Protein AF-A0A7J3D5I9-F1 (afdb_monomer_lite)

pLDDT: mean 89.87, std 10.51, range [44.0, 98.38]

Secondary structure (DSSP, 8-state):
---EEEEEE-TT--S-THHHHHHHHHHHTT--EEEEE--S-TT----HHHHHHHHTTT-SEEEEES-HHHHTT-TTSEEEEE-SSHHHHHHHHHTT--SEEEEEESS-GGGS-TTS-EEETTTSHHHHHHHHHHHHHHHHHHHHHHTTS------TTSSSSHHHHHHHHHTTS--GGG-HHHHTGGG-SEEEEETTEEPP--HHHHHHHHHHHHHHHTTSTT----S---EEEEE--

Foldseek 3Di:
DAAEAEEDDPDPPPDDCLVVLLVVVLVVVPFQEAEDEDDPDPDDDDDPPVVCVVCVVGGRYYYYYPCCPPCQPPQSYEYEYEDAAPVRLVVSVVSVRPPYLAYEYCDDCVRDDPPRRYHYSVPCVVVSSVSSVVSSVVVVQLVVLLVLALQPCPCQLVDNGSSRQSVCVVVVNDNNCSRQQNVCVVVQLEWEAEPNDTHGDHNVVSLVVLQVVVVVQVVDPPDDDPSPHRDYHYDDD

Sequence (237 aa):
MIPTISIIRQKDSLKTNFTGDLIAELQNRGLNVMLIKLAHKKGAEFSLKELSKCA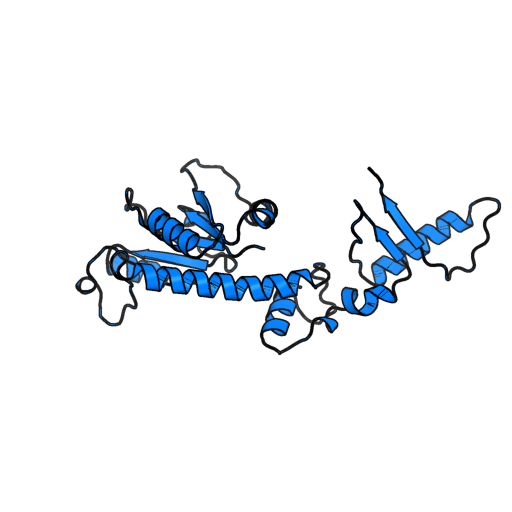KKVADLILLENFSGQILEDLSVAKVLIVKDKLEYEESMRKHIEPLLCICSYSPLEAFNENMNVLNIKRDLYTITDRVINFVNNEMETINILDKLAGLDCGKCGYNSCLSLARAVKEGKASIEKCVPIRLKNELKCKIIVNDKEVHIQPFVSEIIRKSVLGMISTLKGVEIDGNEAIEVRTHQ

Structure (mmCIF, N/CA/C/O backbone):
data_AF-A0A7J3D5I9-F1
#
_entry.id   AF-A0A7J3D5I9-F1
#
loop_
_atom_site.group_PDB
_atom_site.id
_atom_site.type_symbol
_atom_site.label_atom_id
_atom_site.label_alt_id
_atom_site.label_comp_id
_atom_site.label_asym_id
_atom_site.label_entity_id
_atom_site.label_seq_id
_atom_site.pdbx_PDB_ins_code
_atom_site.Cartn_x
_atom_site.Cartn_y
_atom_site.Cartn_z
_atom_site.occupancy
_atom_site.B_iso_or_equiv
_atom_site.auth_seq_id
_atom_site.auth_comp_id
_atom_site.auth_asym_id
_atom_site.auth_atom_id
_atom_site.pdbx_PDB_model_num
ATOM 1 N N . MET A 1 1 ? -3.137 3.249 -0.102 1.00 84.25 1 MET A N 1
ATOM 2 C CA . MET A 1 1 ? -1.934 2.904 -0.857 1.00 84.25 1 MET A CA 1
ATOM 3 C C . MET A 1 1 ? -2.312 1.940 -1.961 1.00 84.25 1 MET A C 1
ATOM 5 O O . MET A 1 1 ? -3.147 1.077 -1.725 1.00 84.25 1 MET A O 1
ATOM 9 N N . ILE A 1 2 ? -1.744 2.162 -3.139 1.00 90.94 2 ILE A N 1
ATOM 10 C CA . ILE A 1 2 ? -1.764 1.283 -4.312 1.00 90.94 2 ILE A CA 1
ATOM 11 C C . ILE A 1 2 ? -0.315 1.259 -4.791 1.00 90.94 2 ILE A C 1
ATOM 13 O O . ILE A 1 2 ? 0.328 2.318 -4.711 1.00 90.94 2 ILE A O 1
ATOM 17 N N . PRO A 1 3 ? 0.202 0.122 -5.276 1.00 94.44 3 PRO A N 1
ATOM 18 C CA . PRO A 1 3 ? 1.497 0.084 -5.940 1.00 94.44 3 PRO A CA 1
ATOM 19 C C . PRO A 1 3 ? 1.594 1.198 -6.989 1.00 94.44 3 PRO A C 1
ATOM 21 O O . PRO A 1 3 ? 0.687 1.394 -7.798 1.00 94.44 3 PRO A O 1
ATOM 24 N N . THR A 1 4 ? 2.668 1.980 -6.938 1.00 95.06 4 THR A N 1
ATOM 25 C CA . THR A 1 4 ? 2.860 3.130 -7.827 1.00 95.06 4 THR A CA 1
ATOM 26 C C . THR A 1 4 ? 4.267 3.092 -8.397 1.00 95.06 4 THR A C 1
ATOM 28 O O . THR A 1 4 ? 5.236 2.930 -7.653 1.00 95.06 4 THR A O 1
ATOM 31 N N . ILE A 1 5 ? 4.378 3.242 -9.716 1.00 95.56 5 ILE A N 1
ATOM 32 C CA . ILE A 1 5 ? 5.651 3.254 -10.436 1.00 95.56 5 ILE A CA 1
ATOM 33 C C . ILE A 1 5 ? 5.737 4.516 -11.287 1.00 95.56 5 ILE A C 1
ATOM 35 O O . ILE A 1 5 ? 4.798 4.864 -11.995 1.00 95.56 5 ILE A O 1
ATOM 39 N N . SER A 1 6 ? 6.887 5.179 -11.258 1.00 93.69 6 SER A N 1
ATOM 40 C CA . SER A 1 6 ? 7.223 6.288 -12.143 1.00 93.69 6 SER A CA 1
ATOM 41 C C . SER A 1 6 ? 8.174 5.828 -13.242 1.00 93.69 6 SER A C 1
ATOM 43 O O . SER A 1 6 ? 9.231 5.252 -12.968 1.00 93.69 6 SER A O 1
ATOM 45 N N . ILE A 1 7 ? 7.804 6.095 -14.493 1.00 92.25 7 ILE A N 1
ATOM 46 C CA . ILE A 1 7 ? 8.678 5.913 -15.650 1.00 92.25 7 ILE A CA 1
ATOM 47 C C . ILE A 1 7 ? 9.477 7.202 -15.825 1.00 92.25 7 ILE A C 1
ATOM 49 O O . ILE A 1 7 ? 8.939 8.254 -16.186 1.00 92.25 7 ILE A O 1
ATOM 53 N N . ILE A 1 8 ? 10.778 7.114 -15.564 1.00 88.50 8 ILE A N 1
ATOM 54 C CA . ILE A 1 8 ? 11.694 8.251 -15.588 1.00 88.50 8 ILE A CA 1
ATOM 55 C C . ILE A 1 8 ? 12.473 8.246 -16.897 1.00 88.50 8 ILE A C 1
ATOM 57 O O . ILE A 1 8 ? 13.098 7.255 -17.262 1.00 88.50 8 ILE A O 1
ATOM 61 N N . ARG A 1 9 ? 12.438 9.386 -17.586 1.00 80.44 9 ARG A N 1
ATOM 62 C CA . ARG A 1 9 ? 13.153 9.662 -18.836 1.00 80.44 9 ARG A CA 1
ATOM 63 C C . ARG A 1 9 ? 13.795 11.043 -18.727 1.00 80.44 9 ARG A C 1
ATOM 65 O O . ARG A 1 9 ? 13.144 11.957 -18.206 1.00 80.44 9 ARG A O 1
ATOM 72 N N . GLN A 1 10 ? 15.019 11.236 -19.222 1.00 68.00 10 GLN A N 1
ATOM 73 C CA . GLN A 1 10 ? 15.512 12.597 -19.450 1.00 68.00 10 GLN A CA 1
ATOM 74 C C . GLN A 1 10 ? 14.915 13.200 -20.740 1.00 68.00 10 GLN A C 1
ATOM 76 O O . GLN A 1 10 ? 14.345 12.500 -21.579 1.00 68.00 10 GLN A O 1
ATOM 81 N N . LYS A 1 11 ? 14.981 14.534 -20.845 1.00 55.72 11 LYS A N 1
ATOM 82 C CA . LYS A 1 11 ? 14.075 15.432 -21.593 1.00 55.72 11 LYS A CA 1
ATOM 83 C C . LYS A 1 11 ? 13.915 15.250 -23.118 1.00 55.72 11 LYS A C 1
ATOM 85 O O . LYS A 1 11 ? 13.124 15.995 -23.678 1.00 55.72 11 LYS A O 1
ATOM 90 N N . ASP A 1 12 ? 14.522 14.262 -23.775 1.00 46.62 12 ASP A N 1
ATOM 91 C CA . ASP A 1 12 ? 14.547 14.184 -25.252 1.00 46.62 12 ASP A CA 1
ATOM 92 C C . ASP A 1 12 ? 14.064 12.862 -25.891 1.00 46.62 12 ASP A C 1
ATOM 94 O O . ASP A 1 12 ? 14.399 12.558 -27.032 1.00 46.62 12 ASP A O 1
ATOM 98 N N . SER A 1 13 ? 13.206 12.073 -25.234 1.00 46.28 13 SER A N 1
ATOM 99 C CA . SER A 1 13 ? 12.590 10.880 -25.863 1.00 46.28 13 SER A CA 1
ATOM 100 C C . SER A 1 13 ? 11.080 11.040 -26.085 1.00 46.28 13 SER A C 1
ATOM 102 O O . SER A 1 13 ? 10.242 10.402 -25.449 1.00 46.28 13 SER A O 1
ATOM 104 N N . LEU A 1 14 ? 10.725 11.929 -27.017 1.00 44.00 14 LEU A N 1
ATOM 105 C CA . LEU A 1 14 ? 9.355 12.403 -27.260 1.00 44.00 14 LEU A CA 1
ATOM 106 C C . LEU A 1 14 ? 8.405 11.451 -28.018 1.00 44.00 14 LEU A C 1
ATOM 108 O O . LEU A 1 14 ? 7.262 11.833 -28.253 1.00 44.00 14 LEU A O 1
ATOM 112 N N . LYS A 1 15 ? 8.791 10.231 -28.411 1.00 50.41 15 LYS A N 1
ATOM 113 C CA . LYS A 1 15 ? 7.899 9.333 -29.182 1.00 50.41 15 LYS A CA 1
ATOM 114 C C . LYS A 1 15 ? 8.220 7.861 -28.961 1.00 50.41 15 LYS A C 1
ATOM 116 O O . LYS A 1 15 ? 8.794 7.216 -29.832 1.00 50.41 15 LYS A O 1
ATOM 121 N N . THR A 1 16 ? 7.881 7.316 -27.802 1.00 56.69 16 THR A N 1
ATOM 122 C CA . THR A 1 16 ? 8.252 5.928 -27.509 1.00 56.69 16 THR A CA 1
ATOM 123 C C . THR A 1 16 ? 7.145 5.169 -26.808 1.00 56.69 16 THR A C 1
ATOM 125 O O . THR A 1 16 ? 6.746 5.529 -25.699 1.00 56.69 16 THR A O 1
ATOM 128 N N . ASN A 1 17 ? 6.702 4.101 -27.479 1.00 74.38 17 ASN A N 1
ATOM 129 C CA . ASN A 1 17 ? 5.567 3.261 -27.115 1.00 74.38 17 ASN A CA 1
ATOM 130 C C . ASN A 1 17 ? 5.787 2.429 -25.847 1.00 74.38 17 ASN A C 1
ATOM 132 O O . ASN A 1 17 ? 4.833 1.826 -25.399 1.00 74.38 17 ASN A O 1
ATOM 136 N N . PHE A 1 18 ? 6.968 2.436 -25.210 1.00 87.50 18 PHE A N 1
ATOM 137 C CA . PHE A 1 18 ? 7.223 1.576 -24.042 1.00 87.50 18 PHE A CA 1
ATOM 138 C C . PHE A 1 18 ? 6.160 1.652 -22.949 1.00 87.50 18 PHE A C 1
ATOM 140 O O . PHE A 1 18 ? 5.773 0.612 -22.444 1.00 87.50 18 PHE A O 1
ATOM 147 N N . THR A 1 19 ? 5.677 2.845 -22.578 1.00 90.31 19 THR A N 1
ATOM 148 C CA . THR A 1 19 ? 4.610 2.929 -21.568 1.00 90.31 19 THR A CA 1
ATOM 149 C C . THR A 1 19 ? 3.354 2.201 -22.053 1.00 90.31 19 THR A C 1
ATOM 151 O O . THR A 1 19 ? 2.740 1.478 -21.282 1.00 90.31 19 THR A O 1
ATOM 154 N N . GLY A 1 20 ? 3.000 2.352 -23.333 1.00 90.94 20 GLY A N 1
ATOM 155 C CA . GLY A 1 20 ? 1.884 1.648 -23.965 1.00 90.94 20 GLY A CA 1
ATOM 156 C C . GLY A 1 20 ? 2.115 0.139 -24.080 1.00 90.94 20 GLY A C 1
ATOM 157 O O . GLY A 1 20 ? 1.239 -0.621 -23.693 1.00 90.94 20 GLY A O 1
ATOM 158 N N . ASP A 1 21 ? 3.294 -0.291 -24.535 1.00 93.19 21 ASP A N 1
ATOM 159 C CA . ASP A 1 21 ? 3.687 -1.702 -24.651 1.00 93.19 21 ASP A CA 1
ATOM 160 C C . ASP A 1 21 ? 3.683 -2.391 -23.278 1.00 93.19 21 ASP A C 1
ATOM 162 O O . ASP A 1 21 ? 3.152 -3.488 -23.128 1.00 93.19 21 ASP A O 1
ATOM 166 N N . LEU A 1 22 ? 4.221 -1.718 -22.255 1.00 94.81 22 LEU A N 1
ATOM 167 C CA . LEU A 1 22 ? 4.215 -2.193 -20.876 1.00 94.81 22 LEU A CA 1
ATOM 168 C C . LEU A 1 22 ? 2.787 -2.282 -20.332 1.00 94.81 22 LEU A C 1
ATOM 170 O O . LEU A 1 22 ? 2.442 -3.283 -19.718 1.00 94.81 22 LEU A O 1
ATOM 174 N N . ILE A 1 23 ? 1.945 -1.266 -20.554 1.00 95.38 23 ILE A N 1
ATOM 175 C CA . ILE A 1 23 ? 0.535 -1.307 -20.136 1.00 95.38 23 ILE A CA 1
ATOM 176 C C . ILE A 1 23 ? -0.191 -2.468 -20.813 1.00 95.38 23 ILE A C 1
ATOM 178 O O . ILE A 1 23 ? -0.882 -3.212 -20.124 1.00 95.38 23 ILE A O 1
ATOM 182 N N . ALA A 1 24 ? -0.019 -2.639 -22.126 1.00 96.00 24 ALA A N 1
ATOM 183 C CA . ALA A 1 24 ? -0.655 -3.712 -22.877 1.00 96.00 24 ALA A CA 1
ATOM 184 C C . ALA A 1 24 ? -0.245 -5.086 -22.331 1.00 96.00 24 ALA A C 1
ATOM 186 O O . ALA A 1 24 ? -1.106 -5.923 -22.073 1.00 96.00 24 ALA A O 1
ATOM 187 N N . GLU A 1 25 ? 1.047 -5.299 -22.072 1.00 96.94 25 GLU A N 1
ATOM 188 C CA . GLU A 1 25 ? 1.517 -6.561 -21.499 1.00 96.94 25 GLU A CA 1
ATOM 189 C C . GLU A 1 25 ? 1.024 -6.763 -20.056 1.00 96.94 25 GLU A C 1
ATOM 191 O O . GLU A 1 25 ? 0.565 -7.848 -19.714 1.00 96.94 25 GLU A O 1
ATOM 196 N N . LEU A 1 26 ? 1.018 -5.730 -19.208 1.00 97.50 26 LEU A N 1
ATOM 197 C CA . LEU A 1 26 ? 0.469 -5.830 -17.848 1.00 97.50 26 LEU A CA 1
ATOM 198 C C . LEU A 1 26 ? -1.034 -6.159 -17.851 1.00 97.50 26 LEU A C 1
ATOM 200 O O . LEU A 1 26 ? -1.492 -6.962 -17.037 1.00 97.50 26 LEU A O 1
ATOM 204 N N . GLN A 1 27 ? -1.795 -5.580 -18.780 1.00 96.62 27 GLN A N 1
ATOM 205 C CA . GLN A 1 27 ? -3.217 -5.877 -18.966 1.00 96.62 27 GLN A CA 1
ATOM 206 C C . GLN A 1 27 ? -3.438 -7.300 -19.485 1.00 96.62 27 GLN A C 1
ATOM 208 O O . GLN A 1 27 ? -4.325 -7.990 -18.986 1.00 96.62 27 GLN A O 1
ATOM 213 N N . ASN A 1 28 ? -2.597 -7.784 -20.407 1.00 97.12 28 ASN A N 1
ATOM 214 C CA . ASN A 1 28 ? -2.611 -9.187 -20.843 1.00 97.12 28 ASN A CA 1
ATOM 215 C C . ASN A 1 28 ? -2.361 -10.152 -19.672 1.00 97.12 28 ASN A C 1
ATOM 217 O O . ASN A 1 28 ? -2.867 -11.273 -19.666 1.00 97.12 28 ASN A O 1
ATOM 221 N N . ARG A 1 29 ? -1.607 -9.708 -18.660 1.00 96.38 29 ARG A N 1
ATOM 222 C CA . ARG A 1 29 ? -1.346 -10.440 -17.411 1.00 96.38 29 ARG A CA 1
ATOM 223 C C . ARG A 1 29 ? -2.431 -10.239 -16.342 1.00 96.38 29 ARG A C 1
ATOM 225 O O . ARG A 1 29 ? -2.289 -10.760 -15.240 1.00 96.38 29 ARG A O 1
ATOM 232 N N . GLY A 1 30 ? -3.514 -9.527 -16.663 1.00 95.44 30 GLY A N 1
ATOM 233 C CA . GLY A 1 30 ? -4.697 -9.372 -15.814 1.00 95.44 30 GLY A CA 1
ATOM 234 C C . GLY A 1 30 ? -4.664 -8.195 -14.838 1.00 95.44 30 GLY A C 1
ATOM 235 O O . GLY A 1 30 ? -5.517 -8.141 -13.956 1.00 95.44 30 GLY A O 1
ATOM 236 N N . LEU A 1 31 ? -3.715 -7.260 -14.964 1.00 96.06 31 LEU A N 1
ATOM 237 C CA . LEU A 1 31 ? -3.649 -6.080 -14.096 1.00 96.06 31 LEU A CA 1
ATOM 238 C C . LEU A 1 31 ? -4.473 -4.911 -14.644 1.00 96.06 31 LEU A C 1
ATOM 240 O O . LEU A 1 31 ? -4.342 -4.516 -15.805 1.00 96.06 31 LEU A O 1
ATOM 244 N N . ASN A 1 32 ? -5.241 -4.272 -13.764 1.00 95.56 32 ASN A N 1
ATOM 245 C CA . ASN A 1 32 ? -5.876 -2.990 -14.038 1.00 95.56 32 ASN A CA 1
ATOM 246 C C . ASN A 1 32 ? -4.868 -1.867 -13.789 1.00 95.56 32 ASN A C 1
ATOM 248 O O . ASN A 1 32 ? -4.541 -1.534 -12.648 1.00 95.56 32 ASN A O 1
ATOM 252 N N . VAL A 1 33 ? -4.363 -1.271 -14.866 1.00 95.31 33 VAL A N 1
ATOM 253 C CA . VAL A 1 33 ? -3.338 -0.226 -14.791 1.00 95.31 33 VAL A CA 1
ATOM 254 C C . VAL A 1 33 ? -3.957 1.148 -15.024 1.00 95.31 33 VAL A C 1
ATOM 256 O O . VAL A 1 33 ? -4.593 1.385 -16.051 1.00 95.31 33 VAL A O 1
ATOM 259 N N . MET A 1 34 ? -3.726 2.082 -14.100 1.00 94.81 34 MET A N 1
ATOM 260 C CA . MET A 1 34 ? -4.085 3.488 -14.275 1.00 94.81 34 MET A CA 1
ATOM 261 C C . MET A 1 34 ? -2.849 4.302 -14.658 1.00 94.81 34 MET A C 1
ATOM 263 O O . MET A 1 34 ? -1.936 4.477 -13.853 1.00 94.81 34 MET A O 1
ATOM 267 N N . LEU A 1 35 ? -2.835 4.836 -15.880 1.00 92.06 35 LEU A N 1
ATOM 268 C CA . LEU A 1 35 ? -1.800 5.762 -16.335 1.00 92.06 35 LEU A CA 1
ATOM 269 C C . LEU A 1 35 ? -2.168 7.200 -15.960 1.00 92.06 35 LEU A C 1
ATOM 271 O O . LEU A 1 35 ? -3.219 7.704 -16.353 1.00 92.06 35 LEU A O 1
ATOM 275 N N . ILE A 1 36 ? -1.262 7.888 -15.272 1.00 89.25 36 ILE A N 1
ATOM 276 C CA . ILE A 1 36 ? -1.319 9.333 -15.066 1.00 89.25 36 ILE A CA 1
ATOM 277 C C . ILE A 1 36 ? -0.135 9.957 -15.791 1.00 89.25 36 ILE A C 1
ATOM 279 O O . ILE A 1 36 ? 1.022 9.612 -15.548 1.00 89.25 36 ILE A O 1
ATOM 283 N N . LYS A 1 37 ? -0.424 10.914 -16.670 1.00 86.56 37 LYS A N 1
ATOM 284 C CA . LYS A 1 37 ? 0.585 11.643 -17.433 1.00 86.56 37 LYS A CA 1
ATOM 285 C C . LYS A 1 37 ? 0.563 13.114 -17.054 1.00 86.56 37 LYS A C 1
ATOM 287 O O . LYS A 1 37 ? -0.465 13.774 -17.200 1.00 86.56 37 LYS A O 1
ATOM 292 N N . LEU A 1 38 ? 1.700 13.639 -16.603 1.00 79.25 38 LEU A N 1
ATOM 293 C CA . LEU A 1 38 ? 1.832 15.067 -16.338 1.00 79.25 38 LEU A CA 1
ATOM 294 C C . LEU A 1 38 ? 2.037 15.811 -17.664 1.00 79.25 38 LEU A C 1
ATOM 296 O O . LEU A 1 38 ? 3.045 15.628 -18.352 1.00 79.25 38 LEU A O 1
ATOM 300 N N . ALA A 1 39 ? 1.070 16.649 -18.037 1.00 70.81 39 ALA A N 1
ATOM 301 C CA . ALA A 1 39 ? 1.243 17.621 -19.110 1.00 70.81 39 ALA A CA 1
ATOM 302 C C . ALA A 1 39 ? 2.034 18.823 -18.569 1.00 70.81 39 ALA A C 1
ATOM 304 O O . ALA A 1 39 ? 1.792 19.248 -17.444 1.00 70.81 39 ALA A O 1
ATOM 305 N N . HIS A 1 40 ? 2.962 19.376 -19.360 1.00 59.19 40 HIS A N 1
ATOM 306 C CA . HIS A 1 40 ? 3.892 20.463 -19.002 1.00 59.19 40 HIS A CA 1
ATOM 307 C C . HIS A 1 40 ? 3.224 21.823 -18.674 1.00 59.19 40 HIS A C 1
ATOM 309 O O . HIS A 1 40 ? 3.594 22.857 -19.229 1.00 59.19 40 HIS A O 1
ATOM 315 N N . LYS A 1 41 ? 2.243 21.868 -17.771 1.00 53.03 41 LYS A N 1
ATOM 316 C CA . LYS A 1 41 ? 1.701 23.107 -17.209 1.00 53.03 41 LYS A CA 1
ATOM 317 C C . LYS A 1 41 ? 2.338 23.351 -15.845 1.00 53.03 41 LYS A C 1
ATOM 319 O O . LYS A 1 41 ? 2.209 22.541 -14.931 1.00 53.03 41 LYS A O 1
ATOM 324 N N . LYS A 1 42 ? 3.040 24.480 -15.718 1.00 53.31 42 LYS A N 1
ATOM 325 C CA . LYS A 1 42 ? 3.490 24.997 -14.420 1.00 53.31 42 LYS A CA 1
ATOM 326 C C . LYS A 1 42 ? 2.260 25.198 -13.522 1.00 53.31 42 LYS A C 1
ATOM 328 O O . LYS A 1 42 ? 1.298 25.815 -13.967 1.00 53.31 42 LYS A O 1
ATOM 333 N N . GLY A 1 43 ? 2.315 24.702 -12.285 1.00 53.34 43 GLY A N 1
ATOM 334 C CA . GLY A 1 43 ? 1.342 25.036 -11.236 1.00 53.34 43 GLY A CA 1
ATOM 335 C C . GLY A 1 43 ? 0.256 24.001 -10.924 1.00 53.34 43 GLY A C 1
ATOM 336 O O . GLY A 1 43 ? -0.647 24.325 -10.164 1.00 53.34 43 GLY A O 1
ATOM 337 N N . ALA A 1 44 ? 0.309 22.780 -11.466 1.00 58.59 44 ALA A N 1
ATOM 338 C CA . ALA A 1 44 ? -0.558 21.708 -10.973 1.00 58.59 44 ALA A CA 1
ATOM 339 C C . ALA A 1 44 ? 0.028 21.121 -9.677 1.00 58.59 44 ALA A C 1
ATOM 341 O O . ALA A 1 44 ? 1.062 20.449 -9.717 1.00 58.59 44 ALA A O 1
ATOM 342 N N . GLU A 1 45 ? -0.616 21.389 -8.541 1.00 63.62 45 GLU A N 1
ATOM 343 C CA . GLU A 1 45 ? -0.365 20.647 -7.305 1.00 63.62 45 GLU A CA 1
ATOM 344 C C . GLU A 1 45 ? -0.897 19.218 -7.457 1.00 63.62 45 GLU A C 1
ATOM 346 O O . GLU A 1 45 ? -1.995 18.991 -7.967 1.00 63.62 45 GLU A O 1
ATOM 351 N N . PHE A 1 46 ? -0.087 18.241 -7.058 1.00 70.69 46 PHE A N 1
ATOM 352 C CA . PHE A 1 46 ? -0.371 16.823 -7.226 1.00 70.69 46 PHE A CA 1
ATOM 353 C C . PHE A 1 46 ? -0.211 16.110 -5.887 1.00 70.69 46 PHE A C 1
ATOM 355 O O . PHE A 1 46 ? 0.861 16.131 -5.286 1.00 70.69 46 PHE A O 1
ATOM 362 N N . SER A 1 47 ? -1.279 15.454 -5.432 1.00 80.62 47 SER A N 1
ATOM 363 C CA . SER A 1 47 ? -1.269 14.640 -4.219 1.00 80.62 47 SER A CA 1
ATOM 364 C C . SER A 1 47 ? -1.410 13.162 -4.573 1.00 80.62 47 SER A C 1
ATOM 366 O O . SER A 1 47 ? -2.502 12.673 -4.877 1.00 80.62 47 SER A O 1
ATOM 368 N N . LEU A 1 48 ? -0.306 12.413 -4.467 1.00 78.88 48 LEU A N 1
ATOM 369 C CA . LEU A 1 48 ? -0.322 10.947 -4.594 1.00 78.88 48 LEU A CA 1
ATOM 370 C C . LEU A 1 48 ? -1.322 10.299 -3.637 1.00 78.88 48 LEU A C 1
ATOM 372 O O . LEU A 1 48 ? -1.958 9.297 -3.967 1.00 78.88 48 LEU A O 1
ATOM 376 N N . LYS A 1 49 ? -1.487 10.886 -2.449 1.00 80.69 49 LYS A N 1
ATOM 377 C CA . LYS A 1 49 ? -2.392 10.381 -1.417 1.00 80.69 49 LYS A CA 1
ATOM 378 C C . LYS A 1 49 ? -3.850 10.425 -1.874 1.00 80.69 49 LYS A C 1
ATOM 380 O O . LYS A 1 49 ? -4.581 9.458 -1.660 1.00 80.69 49 LYS A O 1
ATOM 385 N N . GLU A 1 50 ? -4.266 11.516 -2.512 1.00 81.44 50 GLU A N 1
ATOM 386 C CA . GLU A 1 50 ? -5.630 11.665 -3.031 1.00 81.44 50 GLU A CA 1
ATOM 387 C C . GLU A 1 50 ? -5.886 10.732 -4.213 1.00 81.44 50 GLU A C 1
ATOM 389 O O . GLU A 1 50 ? -6.897 10.029 -4.242 1.00 81.44 50 GLU A O 1
ATOM 394 N N . LEU A 1 51 ? -4.927 10.629 -5.133 1.00 81.75 51 LEU A N 1
ATOM 395 C CA . LEU A 1 51 ? -5.034 9.727 -6.279 1.00 81.75 51 LEU A CA 1
ATOM 396 C C . LEU A 1 51 ? -5.096 8.266 -5.862 1.00 81.75 51 LEU A C 1
ATOM 398 O O . LEU A 1 51 ? -5.946 7.527 -6.351 1.00 81.75 51 LEU A O 1
ATOM 402 N N . SER A 1 52 ? -4.267 7.865 -4.896 1.00 82.38 52 SER A N 1
ATOM 403 C CA . SER A 1 52 ? -4.321 6.520 -4.327 1.00 82.38 52 SER A CA 1
ATOM 404 C C . SER A 1 52 ? -5.694 6.221 -3.714 1.00 82.38 52 SER A C 1
ATOM 406 O O . SER A 1 52 ? -6.154 5.085 -3.771 1.00 82.38 52 SER A O 1
ATOM 408 N N . LYS A 1 53 ? -6.393 7.217 -3.153 1.00 79.88 53 LYS A N 1
ATOM 409 C CA . LYS A 1 53 ? -7.740 7.023 -2.595 1.00 79.88 53 LYS A CA 1
ATOM 410 C C . LYS A 1 53 ? -8.783 6.759 -3.685 1.00 79.88 53 LYS A C 1
ATOM 412 O O . LYS A 1 53 ? -9.630 5.887 -3.497 1.00 79.88 53 LYS A O 1
ATOM 417 N N . CYS A 1 54 ? -8.719 7.480 -4.802 1.00 80.25 54 CYS A N 1
ATOM 418 C CA . CYS A 1 54 ? -9.640 7.306 -5.929 1.00 80.25 54 CYS A CA 1
ATOM 419 C C . CYS A 1 54 ? -9.363 6.010 -6.699 1.00 80.25 54 CYS A C 1
ATOM 421 O O . CYS A 1 54 ? -10.278 5.238 -6.979 1.00 80.25 54 CYS A O 1
ATOM 423 N N . ALA A 1 55 ? -8.090 5.742 -6.981 1.00 84.94 55 ALA A N 1
ATOM 424 C CA . ALA A 1 55 ? -7.660 4.611 -7.789 1.00 84.94 55 ALA A CA 1
ATOM 425 C C . ALA A 1 55 ? -7.854 3.257 -7.092 1.00 84.94 55 ALA A C 1
ATOM 427 O O . ALA A 1 55 ? -7.989 2.245 -7.772 1.00 84.94 55 ALA A O 1
ATOM 428 N N . LYS A 1 56 ? -7.943 3.229 -5.750 1.00 78.25 56 LYS A N 1
ATOM 429 C CA . LYS A 1 56 ? -7.990 1.991 -4.940 1.00 78.25 56 LYS A CA 1
ATOM 4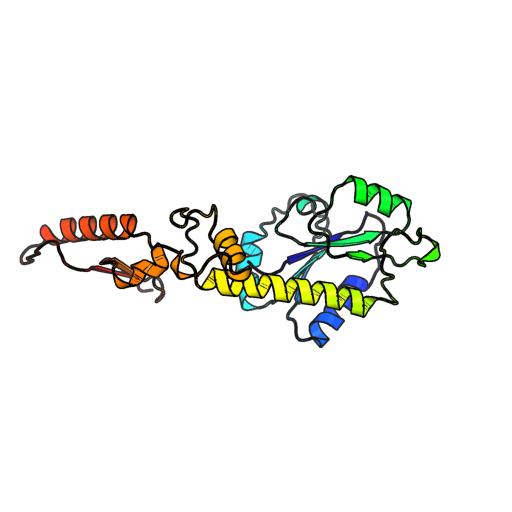30 C C . LYS A 1 56 ? -9.155 1.075 -5.311 1.00 78.25 56 LYS A C 1
ATOM 432 O O . LYS A 1 56 ? -9.155 -0.090 -4.943 1.00 78.25 56 LYS A O 1
ATOM 437 N N . LYS A 1 57 ? -10.177 1.626 -5.967 1.00 78.25 57 LYS A N 1
ATOM 438 C CA . LYS A 1 57 ? -11.389 0.911 -6.370 1.00 78.25 57 LYS A CA 1
ATOM 439 C C . LYS A 1 57 ? -11.342 0.368 -7.799 1.00 78.25 57 LYS A C 1
ATOM 441 O O . LYS A 1 57 ? -12.246 -0.369 -8.166 1.00 78.25 57 LYS A O 1
ATOM 446 N N . VAL A 1 58 ? -10.372 0.793 -8.608 1.00 88.00 58 VAL A N 1
ATOM 447 C CA . VAL A 1 58 ? -10.399 0.608 -10.069 1.00 88.00 58 VAL A CA 1
ATOM 448 C C . VAL A 1 58 ? -9.057 0.187 -10.671 1.00 88.00 58 VAL A C 1
ATOM 450 O O . VAL A 1 58 ? -9.023 -0.137 -11.853 1.00 88.00 58 VAL A O 1
ATOM 453 N N . ALA A 1 59 ? -7.962 0.210 -9.905 1.00 92.62 59 ALA A N 1
ATOM 454 C CA . ALA A 1 59 ? -6.627 -0.100 -10.407 1.00 92.62 59 ALA A CA 1
ATOM 455 C C . ALA A 1 59 ? -5.771 -0.863 -9.387 1.00 92.62 59 ALA A C 1
ATOM 457 O O . ALA A 1 59 ? -5.776 -0.549 -8.195 1.00 92.62 59 ALA A O 1
ATOM 458 N N . ASP A 1 60 ? -4.980 -1.799 -9.906 1.00 94.38 60 ASP A N 1
ATOM 459 C CA . ASP A 1 60 ? -3.976 -2.587 -9.184 1.00 94.38 60 ASP A CA 1
ATOM 460 C C . ASP A 1 60 ? -2.607 -1.885 -9.173 1.00 94.38 60 ASP A C 1
ATOM 462 O O . ASP A 1 60 ? -1.789 -2.096 -8.279 1.00 94.38 60 ASP A O 1
ATOM 466 N N . LEU A 1 61 ? -2.356 -1.025 -10.165 1.00 95.69 61 LEU A N 1
ATOM 467 C CA . LEU A 1 61 ? -1.103 -0.296 -10.341 1.00 95.69 61 LEU A CA 1
ATOM 468 C C . LEU A 1 61 ? -1.368 1.107 -10.890 1.00 95.69 61 LEU A C 1
ATOM 470 O O . LEU A 1 61 ? -2.119 1.284 -11.850 1.00 95.69 61 LEU A O 1
ATOM 474 N N . ILE A 1 62 ? -0.681 2.098 -10.325 1.00 95.06 62 ILE A N 1
ATOM 475 C CA . ILE A 1 62 ? -0.577 3.437 -10.909 1.00 95.06 62 ILE A CA 1
ATOM 476 C C . ILE A 1 62 ? 0.760 3.558 -11.642 1.00 95.06 62 ILE A C 1
ATOM 478 O O . ILE A 1 62 ? 1.820 3.401 -11.035 1.00 95.06 62 ILE A O 1
ATOM 482 N N . LEU A 1 63 ? 0.714 3.889 -12.932 1.00 94.12 63 LEU A N 1
ATOM 483 C CA . LEU A 1 63 ? 1.887 4.296 -13.702 1.00 94.12 63 LEU A CA 1
ATOM 484 C C . LEU A 1 63 ? 1.910 5.812 -13.853 1.00 94.12 63 LEU A C 1
ATOM 486 O O . LEU A 1 63 ? 0.936 6.422 -14.290 1.00 94.12 63 LEU A O 1
ATOM 490 N N . LEU A 1 64 ? 3.040 6.414 -13.510 1.00 91.50 64 LEU A N 1
ATOM 491 C CA . LEU A 1 64 ? 3.276 7.845 -13.607 1.00 91.50 64 LEU A CA 1
ATOM 492 C C . LEU A 1 64 ? 4.261 8.121 -14.740 1.00 91.50 64 LEU A C 1
ATOM 494 O O . LEU A 1 64 ? 5.375 7.600 -14.751 1.00 91.50 64 LEU A O 1
ATOM 498 N N . GLU A 1 65 ? 3.866 8.976 -15.678 1.00 88.31 65 GLU A N 1
ATOM 499 C CA . GLU A 1 65 ? 4.722 9.437 -16.770 1.00 88.31 65 GLU A CA 1
ATOM 500 C C . GLU A 1 65 ? 4.955 10.950 -16.666 1.00 88.31 65 GLU A C 1
ATOM 502 O O . GLU A 1 65 ? 4.015 11.724 -16.467 1.00 88.31 65 GLU A O 1
ATOM 507 N N . ASN A 1 66 ? 6.213 11.372 -16.836 1.00 82.56 66 ASN A N 1
ATOM 508 C CA . ASN A 1 66 ? 6.672 12.769 -16.761 1.00 82.56 66 ASN A CA 1
ATOM 509 C C . ASN A 1 66 ? 6.630 13.413 -15.360 1.00 82.56 66 ASN A C 1
ATOM 511 O O . ASN A 1 66 ? 6.565 14.634 -15.242 1.00 82.56 66 ASN A O 1
ATOM 515 N N . PHE A 1 67 ? 6.741 12.614 -14.296 1.00 81.31 67 PHE A N 1
ATOM 516 C CA . PHE A 1 67 ? 6.766 13.093 -12.905 1.00 81.31 67 PHE A CA 1
ATOM 517 C C . PHE A 1 67 ? 8.171 13.178 -12.280 1.00 81.31 67 PHE A C 1
ATOM 519 O O . PHE A 1 67 ? 8.310 13.320 -11.063 1.00 81.31 67 PHE A O 1
ATOM 526 N N . SER A 1 68 ? 9.233 13.104 -13.086 1.00 77.31 68 SER A N 1
ATOM 527 C CA . SER A 1 68 ? 10.616 13.032 -12.590 1.00 77.31 68 SER A CA 1
ATOM 528 C C . SER A 1 68 ? 11.010 14.189 -11.664 1.00 77.31 68 SER A C 1
ATOM 530 O O . SER A 1 68 ? 11.788 13.973 -10.751 1.00 77.31 68 SER A O 1
ATOM 532 N N . GLY A 1 69 ? 10.446 15.391 -11.828 1.00 74.00 69 GLY A N 1
ATOM 533 C CA . GLY A 1 69 ? 10.744 16.531 -10.950 1.00 74.00 69 GLY A CA 1
ATOM 534 C C . GLY A 1 69 ? 10.097 16.487 -9.559 1.00 74.00 69 GLY A C 1
ATOM 535 O O . GLY A 1 69 ? 10.564 17.192 -8.676 1.00 74.00 69 GLY A O 1
ATOM 536 N N . GLN A 1 70 ? 9.032 15.703 -9.359 1.00 74.69 70 GLN A N 1
ATOM 537 C CA . GLN A 1 70 ? 8.264 15.679 -8.100 1.00 74.69 70 GLN A CA 1
ATOM 538 C C . GLN A 1 70 ? 8.459 14.386 -7.297 1.00 74.69 70 GLN A C 1
ATOM 540 O O . GLN A 1 70 ? 8.209 14.372 -6.100 1.00 74.69 70 GLN A O 1
ATOM 545 N N . ILE A 1 71 ? 8.861 13.293 -7.956 1.00 82.19 71 ILE A N 1
ATOM 546 C CA . ILE A 1 71 ? 8.749 11.930 -7.399 1.00 82.19 71 ILE A CA 1
ATOM 547 C C . ILE A 1 71 ? 10.105 11.206 -7.346 1.00 82.19 71 ILE A C 1
ATOM 549 O O . ILE A 1 71 ? 10.196 10.084 -6.851 1.00 82.19 71 ILE A O 1
ATOM 553 N N . LEU A 1 72 ? 11.187 11.833 -7.827 1.00 83.38 72 LEU A N 1
ATOM 554 C CA . LEU A 1 72 ? 12.513 11.203 -7.868 1.00 83.38 72 LEU A CA 1
ATOM 555 C C . LEU A 1 72 ? 12.954 10.684 -6.492 1.00 83.38 72 LEU A C 1
ATOM 557 O O . LEU A 1 72 ? 13.399 9.544 -6.394 1.00 83.38 72 LEU A O 1
ATOM 561 N N . GLU A 1 73 ? 12.750 11.490 -5.450 1.00 85.44 73 GLU A N 1
ATOM 562 C CA . GLU A 1 73 ? 13.153 11.207 -4.065 1.00 85.44 73 GLU A CA 1
ATOM 563 C C . GLU A 1 73 ? 12.058 10.498 -3.243 1.00 85.44 73 GLU A C 1
ATOM 565 O O . GLU A 1 73 ? 12.293 10.088 -2.109 1.00 85.44 73 GLU A O 1
ATOM 570 N N . ASP A 1 74 ? 10.850 10.322 -3.792 1.00 87.94 74 ASP A N 1
ATOM 571 C CA . ASP A 1 74 ? 9.727 9.739 -3.050 1.00 87.94 74 ASP A CA 1
ATOM 572 C C . ASP A 1 74 ? 9.858 8.213 -2.958 1.00 87.94 74 ASP A C 1
ATOM 574 O O . ASP A 1 74 ? 9.537 7.486 -3.900 1.00 87.94 74 ASP A O 1
ATOM 578 N N . LEU A 1 75 ? 10.298 7.715 -1.803 1.00 88.75 75 LEU A N 1
ATOM 579 C CA . LEU A 1 75 ? 10.510 6.286 -1.554 1.00 88.75 75 LEU A CA 1
ATOM 580 C C . LEU A 1 75 ? 9.231 5.429 -1.622 1.00 88.75 75 LEU A C 1
ATOM 582 O O . LEU A 1 75 ? 9.328 4.203 -1.669 1.00 88.75 75 LEU A O 1
ATOM 586 N N . SER A 1 76 ? 8.040 6.035 -1.622 1.00 87.81 76 SER A N 1
ATOM 587 C CA . SER A 1 76 ? 6.770 5.313 -1.785 1.00 87.81 76 SER A CA 1
ATOM 588 C C . SER A 1 76 ? 6.448 4.969 -3.242 1.00 87.81 76 SER A C 1
ATOM 590 O O . SER A 1 76 ? 5.563 4.152 -3.501 1.00 87.81 76 SER A O 1
ATOM 592 N N . VAL A 1 77 ? 7.176 5.558 -4.195 1.00 92.50 77 VAL A N 1
ATOM 593 C CA . VAL A 1 77 ? 7.011 5.309 -5.628 1.00 92.50 77 VAL A CA 1
ATOM 594 C C . VAL A 1 77 ? 8.240 4.596 -6.160 1.00 92.50 77 VAL A C 1
ATOM 596 O O . VAL A 1 77 ? 9.348 5.112 -6.046 1.00 92.50 77 VAL A O 1
ATOM 599 N N . ALA A 1 78 ? 8.065 3.434 -6.784 1.00 95.75 78 ALA A N 1
ATOM 600 C CA . ALA A 1 78 ? 9.165 2.740 -7.444 1.00 95.75 78 ALA A CA 1
ATOM 601 C C . ALA A 1 78 ? 9.462 3.332 -8.826 1.00 95.75 78 ALA A C 1
ATOM 603 O O . ALA A 1 78 ? 8.623 3.997 -9.430 1.00 95.75 78 ALA A O 1
ATOM 604 N N . LYS A 1 79 ? 10.682 3.143 -9.327 1.00 94.25 79 LYS A N 1
ATOM 605 C CA . LYS A 1 79 ? 11.155 3.787 -10.555 1.00 94.25 79 LYS A CA 1
ATOM 606 C C . LYS A 1 79 ? 11.548 2.758 -11.604 1.00 94.25 79 LYS A C 1
ATOM 608 O O . LYS A 1 79 ? 12.228 1.779 -11.305 1.00 94.25 79 LYS A O 1
ATOM 613 N N . VAL A 1 80 ? 11.163 3.026 -12.846 1.00 94.81 80 VAL A N 1
ATOM 614 C CA . VAL A 1 80 ? 11.754 2.419 -14.044 1.00 94.81 80 VAL A CA 1
ATOM 615 C C . VAL A 1 80 ? 12.489 3.530 -14.772 1.00 94.81 80 VAL A C 1
ATOM 617 O O . VAL A 1 80 ? 11.869 4.489 -15.233 1.00 94.81 80 VAL A O 1
ATOM 620 N N . LEU A 1 81 ? 13.811 3.427 -14.831 1.00 92.50 81 LEU A N 1
ATOM 621 C CA . LEU A 1 81 ? 14.650 4.438 -15.460 1.00 92.50 81 LEU A CA 1
ATOM 622 C C . LEU A 1 81 ? 14.912 4.055 -16.913 1.00 92.50 81 LEU A C 1
ATOM 624 O O . LEU A 1 81 ? 15.325 2.934 -17.190 1.00 92.50 81 LEU A O 1
ATOM 628 N N . ILE A 1 82 ? 14.718 4.992 -17.832 1.00 91.31 82 ILE A N 1
ATOM 629 C CA . ILE A 1 82 ? 15.057 4.821 -19.242 1.00 91.31 82 ILE A CA 1
ATOM 630 C C . ILE A 1 82 ? 16.198 5.768 -19.582 1.00 91.31 82 ILE A C 1
ATOM 632 O O . ILE A 1 82 ? 16.067 6.973 -19.379 1.00 91.31 82 ILE A O 1
ATOM 636 N N . VAL A 1 83 ? 17.283 5.213 -20.119 1.00 90.06 83 VAL A N 1
ATOM 637 C CA . VAL A 1 83 ? 18.501 5.941 -20.494 1.00 90.06 83 VAL A CA 1
ATOM 638 C C . VAL A 1 83 ? 18.809 5.750 -21.975 1.00 90.06 83 VAL A C 1
ATOM 640 O O . VAL A 1 83 ? 18.592 4.668 -22.532 1.00 90.06 83 VAL A O 1
ATOM 643 N N . LYS A 1 84 ? 19.318 6.787 -22.640 1.00 86.62 84 LYS A N 1
ATOM 644 C CA . LYS A 1 84 ? 19.682 6.737 -24.064 1.00 86.62 84 LYS A CA 1
ATOM 645 C C . LYS A 1 84 ? 21.085 6.172 -24.295 1.00 86.62 84 LYS A C 1
ATOM 647 O O . LYS A 1 84 ? 21.313 5.502 -25.297 1.00 86.62 84 LYS A O 1
ATOM 652 N N . ASP A 1 85 ? 22.005 6.429 -23.373 1.00 87.25 85 ASP A N 1
ATOM 653 C CA . ASP A 1 85 ? 23.421 6.106 -23.504 1.00 87.25 85 ASP A CA 1
ATOM 654 C C . ASP A 1 85 ? 24.101 5.978 -22.130 1.00 87.25 85 ASP A C 1
ATOM 656 O O . ASP A 1 85 ? 23.492 6.167 -21.070 1.00 87.25 85 ASP A O 1
ATOM 660 N N . LYS A 1 86 ? 25.393 5.645 -22.165 1.00 90.62 86 LYS A N 1
ATOM 661 C CA . LYS A 1 86 ? 26.250 5.517 -20.985 1.00 90.62 86 LYS A CA 1
ATOM 662 C C . LYS A 1 86 ? 26.354 6.804 -20.159 1.00 90.62 86 LYS A C 1
ATOM 664 O O . LYS A 1 86 ? 26.409 6.722 -18.934 1.00 90.62 86 LYS A O 1
ATOM 669 N N . LEU A 1 87 ? 26.367 7.981 -20.787 1.00 89.75 87 LEU A N 1
ATOM 670 C CA . LEU A 1 87 ? 26.479 9.249 -20.060 1.00 89.75 87 LEU A CA 1
ATOM 671 C C . LEU A 1 87 ? 25.220 9.506 -19.224 1.00 89.75 87 LEU A C 1
ATOM 673 O O . LEU A 1 87 ? 25.323 9.855 -18.048 1.00 89.75 87 LEU A O 1
ATOM 677 N N . GLU A 1 88 ? 24.039 9.270 -19.799 1.00 88.88 88 GLU A N 1
ATOM 678 C CA . GLU A 1 88 ? 22.760 9.401 -19.093 1.00 88.88 88 GLU A CA 1
ATOM 679 C C . GLU A 1 88 ? 22.613 8.364 -17.970 1.00 88.88 88 GLU A C 1
ATOM 681 O O . GLU A 1 88 ? 22.088 8.683 -16.897 1.00 88.88 88 GLU A O 1
ATOM 686 N N . TYR A 1 89 ? 23.113 7.141 -18.183 1.00 90.75 89 TYR A N 1
ATOM 687 C CA . TYR A 1 89 ? 23.219 6.127 -17.133 1.00 90.75 89 TYR A CA 1
ATOM 688 C C . TYR A 1 89 ? 24.040 6.643 -15.948 1.00 90.75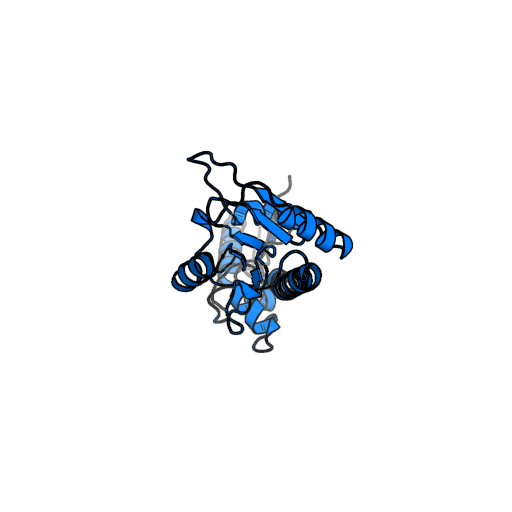 89 TYR A C 1
ATOM 690 O O . TYR A 1 89 ? 23.538 6.700 -14.825 1.00 90.75 89 TYR A O 1
ATOM 698 N N . GLU A 1 90 ? 25.281 7.069 -16.194 1.00 90.56 90 GLU A N 1
ATOM 699 C CA . GLU A 1 90 ? 26.192 7.533 -15.145 1.00 90.56 90 GLU A CA 1
ATOM 700 C C . GLU A 1 90 ? 25.644 8.760 -14.408 1.00 90.56 90 GLU A C 1
ATOM 702 O O . GLU A 1 90 ? 25.728 8.838 -13.182 1.00 90.56 90 GLU A O 1
ATOM 707 N N . GLU A 1 91 ? 25.038 9.709 -15.125 1.00 89.62 91 GLU A N 1
ATOM 708 C CA . GLU A 1 91 ? 24.399 10.875 -14.513 1.00 89.62 91 GLU A CA 1
ATOM 709 C C . GLU A 1 91 ? 23.223 10.476 -13.614 1.00 89.62 91 GLU A C 1
ATOM 711 O O . GLU A 1 91 ? 23.058 11.021 -12.522 1.00 89.62 91 GLU A O 1
ATOM 716 N N . SER A 1 92 ? 22.415 9.510 -14.047 1.00 88.12 92 SER A N 1
ATOM 717 C CA . SER A 1 92 ? 21.267 9.038 -13.273 1.00 88.12 92 SER A CA 1
ATOM 718 C C . SER A 1 92 ? 21.692 8.259 -12.029 1.00 88.12 92 SER A C 1
ATOM 720 O O . SER A 1 92 ? 21.061 8.398 -10.985 1.00 88.12 92 SER A O 1
ATOM 722 N N . MET A 1 93 ? 22.792 7.502 -12.095 1.00 88.19 93 MET A N 1
ATOM 723 C CA . MET A 1 93 ? 23.343 6.804 -10.927 1.00 88.19 93 MET A CA 1
ATOM 724 C C . MET A 1 93 ? 23.859 7.769 -9.855 1.00 88.19 93 MET A C 1
ATOM 726 O O . MET A 1 93 ? 23.678 7.511 -8.668 1.00 88.19 93 MET A O 1
ATOM 730 N N . ARG A 1 94 ? 24.400 8.936 -10.239 1.00 89.38 94 ARG A N 1
ATOM 731 C CA . ARG A 1 94 ? 24.786 9.986 -9.272 1.00 89.38 94 ARG A CA 1
ATOM 732 C C . ARG A 1 94 ? 23.593 10.547 -8.484 1.00 89.38 94 ARG A C 1
ATOM 734 O O . ARG A 1 94 ? 23.791 11.089 -7.400 1.00 89.38 94 ARG A O 1
ATOM 741 N N . LYS A 1 95 ? 22.364 10.405 -8.994 1.00 86.50 95 LYS A N 1
ATOM 742 C CA . LYS A 1 95 ? 21.135 10.915 -8.360 1.00 86.50 95 LYS A CA 1
ATOM 743 C C . LYS A 1 95 ? 20.548 9.978 -7.294 1.00 86.50 95 LYS A C 1
ATOM 745 O O . LYS A 1 95 ? 19.556 10.360 -6.693 1.00 86.50 95 LYS A O 1
ATOM 750 N N . HIS A 1 96 ? 21.136 8.797 -7.054 1.00 84.31 96 HIS A N 1
ATOM 751 C CA . HIS A 1 96 ? 20.694 7.843 -6.017 1.00 84.31 96 HIS A CA 1
ATOM 752 C C . HIS A 1 96 ? 19.184 7.544 -6.081 1.00 84.31 96 HIS A C 1
ATOM 754 O O . HIS A 1 96 ? 18.447 7.680 -5.109 1.00 84.31 96 HIS A O 1
ATOM 760 N N . ILE A 1 97 ? 18.708 7.188 -7.276 1.00 87.25 97 ILE A N 1
ATOM 761 C CA . ILE A 1 97 ? 17.283 6.968 -7.535 1.00 87.25 97 ILE A CA 1
ATOM 762 C C . ILE A 1 97 ? 16.839 5.676 -6.853 1.00 87.25 97 ILE A C 1
ATOM 764 O O . ILE A 1 97 ? 17.211 4.590 -7.291 1.00 87.25 97 ILE A O 1
ATOM 768 N N . GLU A 1 98 ? 15.984 5.788 -5.840 1.00 89.25 98 GLU A N 1
ATOM 769 C CA . GLU A 1 98 ? 15.430 4.642 -5.120 1.00 89.25 98 GLU A CA 1
ATOM 770 C C . GLU A 1 98 ? 13.932 4.825 -4.813 1.00 89.25 98 GLU A C 1
ATOM 772 O O . GLU A 1 98 ? 13.456 5.957 -4.674 1.00 89.25 98 GLU A O 1
ATOM 777 N N . PRO A 1 99 ? 13.152 3.734 -4.702 1.00 93.44 99 PRO A N 1
ATOM 778 C CA . PRO A 1 99 ? 13.495 2.365 -5.097 1.00 93.44 99 PRO A CA 1
ATOM 779 C C . PRO A 1 99 ? 13.476 2.189 -6.628 1.00 93.44 99 PRO A C 1
ATOM 781 O O . PRO A 1 99 ? 12.519 2.582 -7.295 1.00 93.44 99 PRO A O 1
ATOM 784 N N . LEU A 1 100 ? 14.524 1.586 -7.197 1.00 93.94 100 LEU A N 1
ATOM 785 C CA . LEU A 1 100 ? 14.694 1.381 -8.644 1.00 93.94 100 LEU A CA 1
ATOM 786 C C . LEU A 1 100 ? 14.435 -0.083 -9.026 1.00 93.94 100 LEU A C 1
ATOM 788 O O . LEU A 1 100 ? 15.140 -0.978 -8.570 1.00 93.94 100 LEU A O 1
ATOM 792 N N . LEU A 1 101 ? 13.448 -0.334 -9.890 1.00 95.75 101 LEU A N 1
ATOM 793 C CA . LEU A 1 101 ? 13.101 -1.688 -10.347 1.00 95.75 101 LEU A CA 1
ATOM 794 C C . LEU A 1 101 ? 14.033 -2.175 -11.460 1.00 95.75 101 LEU A C 1
ATOM 796 O O . LEU A 1 101 ? 14.473 -3.328 -11.486 1.00 95.75 101 LEU A O 1
ATOM 800 N N . CYS A 1 102 ? 14.304 -1.305 -12.428 1.00 95.00 102 CYS A N 1
ATOM 801 C CA . CYS A 1 102 ? 15.207 -1.592 -13.533 1.00 95.00 102 CYS A CA 1
ATOM 802 C C . CYS A 1 102 ? 15.643 -0.320 -14.255 1.00 95.00 102 CYS A C 1
ATOM 804 O O . CYS A 1 102 ? 14.993 0.727 -14.180 1.00 95.00 102 CYS A O 1
ATOM 806 N N . ILE A 1 103 ? 16.748 -0.465 -14.983 1.00 94.19 103 ILE A N 1
ATOM 807 C CA . ILE A 1 103 ? 17.251 0.509 -15.941 1.00 94.19 103 ILE A CA 1
ATOM 808 C C . ILE A 1 103 ? 17.079 -0.099 -17.325 1.00 94.19 103 ILE A C 1
ATOM 810 O O . ILE A 1 103 ? 17.432 -1.258 -17.546 1.00 94.19 103 ILE A O 1
ATOM 814 N N . CYS A 1 104 ? 16.514 0.671 -18.242 1.00 92.81 104 CYS A N 1
ATOM 815 C CA . CYS A 1 104 ? 16.145 0.220 -19.570 1.00 92.81 104 CYS A CA 1
ATOM 816 C C . CYS A 1 104 ? 16.706 1.166 -20.637 1.00 92.81 104 CYS A C 1
ATOM 818 O O . CYS A 1 104 ? 16.874 2.361 -20.394 1.00 92.81 104 CYS A O 1
ATOM 820 N N . SER A 1 105 ? 16.953 0.659 -21.840 1.00 91.50 105 SER A N 1
ATOM 821 C CA . SER A 1 105 ? 17.353 1.475 -22.986 1.00 91.50 105 SER A CA 1
ATOM 822 C C . SER A 1 105 ? 16.754 0.966 -24.293 1.00 91.50 105 SER A C 1
ATOM 824 O O . SER A 1 105 ? 16.469 -0.220 -24.449 1.00 91.50 105 SER A O 1
ATOM 826 N N . TYR A 1 106 ? 16.569 1.874 -25.251 1.00 87.88 106 TYR A N 1
ATOM 827 C CA . TYR A 1 106 ? 16.303 1.513 -26.647 1.00 87.88 106 TYR A CA 1
ATOM 828 C C . TYR A 1 106 ? 17.581 1.204 -27.421 1.00 87.88 106 TYR A C 1
ATOM 830 O O . TYR A 1 106 ? 17.511 0.560 -28.470 1.00 87.88 106 TYR A O 1
ATOM 838 N N . SER A 1 107 ? 18.721 1.680 -26.922 1.00 85.62 107 SER A N 1
ATOM 839 C CA . SER A 1 107 ? 20.010 1.483 -27.560 1.00 85.62 107 SER A CA 1
ATOM 840 C C . SER A 1 107 ? 20.430 0.010 -27.473 1.00 85.62 107 SER A C 1
ATOM 842 O O . SER A 1 107 ? 20.032 -0.697 -26.536 1.00 85.62 107 SER A O 1
ATOM 844 N N . PRO A 1 108 ? 21.207 -0.477 -28.455 1.00 83.69 108 PRO A N 1
ATOM 845 C CA . PRO A 1 108 ? 21.842 -1.787 -28.372 1.00 83.69 108 PRO A CA 1
ATOM 846 C C . PRO A 1 108 ? 22.680 -1.897 -27.091 1.00 83.69 108 PRO A C 1
ATOM 848 O O . PRO A 1 108 ? 23.212 -0.893 -26.611 1.00 83.69 108 PRO A O 1
ATOM 851 N N . LEU A 1 109 ? 22.781 -3.095 -26.513 1.00 82.06 109 LEU A N 1
ATOM 852 C CA . LEU A 1 109 ? 23.487 -3.271 -25.238 1.00 82.06 109 LEU A CA 1
ATOM 853 C C . LEU A 1 109 ? 24.990 -3.014 -25.352 1.00 82.06 109 LEU A C 1
ATOM 855 O O . LEU A 1 109 ? 25.617 -2.649 -24.369 1.00 82.06 109 LEU A O 1
ATOM 859 N N . GLU A 1 110 ? 25.541 -3.117 -26.557 1.00 83.25 110 GLU A N 1
ATOM 860 C CA . GLU A 1 110 ? 26.924 -2.794 -26.898 1.00 83.25 110 GLU A CA 1
ATOM 861 C C . GLU A 1 110 ? 27.247 -1.303 -26.685 1.00 83.25 110 GLU A C 1
ATOM 863 O O . GLU A 1 110 ? 28.411 -0.930 -26.567 1.00 83.25 110 GLU A O 1
ATOM 868 N N . ALA A 1 111 ? 26.226 -0.437 -26.608 1.00 78.38 111 ALA A N 1
ATOM 869 C CA . ALA A 1 111 ? 26.384 0.968 -26.224 1.00 78.38 111 ALA A CA 1
ATOM 870 C C . ALA A 1 111 ? 26.646 1.154 -24.714 1.00 78.38 111 ALA A C 1
ATOM 872 O O . ALA A 1 111 ? 26.922 2.272 -24.265 1.00 78.38 111 ALA A O 1
ATOM 873 N N . PHE A 1 112 ? 26.550 0.075 -23.933 1.00 87.12 112 PHE A N 1
ATOM 874 C CA . PHE A 1 112 ? 26.762 0.036 -22.492 1.00 87.12 112 PHE A CA 1
ATOM 875 C C . PHE A 1 112 ? 27.890 -0.937 -22.144 1.00 87.12 112 PHE A C 1
ATOM 877 O O . PHE A 1 112 ? 28.224 -1.849 -22.896 1.00 87.12 112 PHE A O 1
ATOM 884 N N . ASN A 1 113 ? 28.495 -0.742 -20.975 1.00 84.50 113 ASN A N 1
ATOM 885 C CA . ASN A 1 113 ? 29.458 -1.705 -20.456 1.00 84.50 113 ASN A CA 1
ATOM 886 C C . ASN A 1 113 ? 28.715 -2.957 -19.944 1.00 84.50 113 ASN A C 1
ATOM 888 O O . ASN A 1 113 ? 27.634 -2.827 -19.374 1.00 84.50 113 ASN A O 1
ATOM 892 N N . GLU A 1 114 ? 29.328 -4.143 -20.020 1.00 78.19 114 GLU A N 1
ATOM 893 C CA . GLU A 1 114 ? 28.731 -5.410 -19.541 1.00 78.19 114 GLU A CA 1
ATOM 894 C C . GLU A 1 114 ? 28.298 -5.384 -18.063 1.00 78.19 114 GLU A C 1
ATOM 896 O O . GLU A 1 114 ? 27.386 -6.099 -17.661 1.00 78.19 114 GLU A O 1
ATOM 901 N N . ASN A 1 115 ? 28.926 -4.537 -17.242 1.00 82.50 115 ASN A N 1
ATOM 902 C CA . ASN A 1 115 ? 28.601 -4.376 -15.823 1.00 82.50 115 ASN A CA 1
ATOM 903 C C . ASN A 1 115 ? 27.442 -3.396 -15.545 1.00 82.50 115 ASN A C 1
ATOM 905 O O . ASN A 1 115 ? 27.009 -3.261 -14.399 1.00 82.50 115 ASN A O 1
ATOM 909 N N . MET A 1 116 ? 26.943 -2.695 -16.564 1.00 81.94 116 MET A N 1
ATOM 910 C CA . MET A 1 116 ? 25.779 -1.821 -16.467 1.00 81.94 116 MET A CA 1
ATOM 911 C C . MET A 1 116 ? 24.549 -2.685 -16.727 1.00 81.94 116 MET A C 1
ATOM 913 O O . MET A 1 116 ? 24.241 -2.985 -17.873 1.00 81.94 116 MET A O 1
ATOM 917 N N . ASN A 1 117 ? 23.866 -3.120 -15.665 1.00 89.44 117 ASN A N 1
ATOM 918 C CA . ASN A 1 117 ? 22.669 -3.971 -15.718 1.00 89.44 117 ASN A CA 1
ATOM 919 C C . ASN A 1 117 ? 21.472 -3.267 -16.407 1.00 89.44 117 ASN A C 1
ATOM 921 O O . ASN A 1 117 ? 20.475 -2.935 -15.761 1.00 89.44 117 ASN A O 1
ATOM 925 N N . VAL A 1 118 ? 21.580 -3.015 -17.712 1.00 93.31 118 VAL A N 1
ATOM 926 C CA . VAL A 1 118 ? 20.614 -2.302 -18.553 1.00 93.31 118 VAL A CA 1
ATOM 927 C C . VAL A 1 118 ? 19.845 -3.313 -19.396 1.00 93.31 118 VAL A C 1
ATOM 929 O O . VAL A 1 118 ? 20.430 -4.155 -20.071 1.00 93.31 118 VAL A O 1
ATOM 932 N N . LEU A 1 119 ? 18.518 -3.218 -19.364 1.00 94.00 119 LEU A N 1
ATOM 933 C CA . LEU A 1 119 ? 17.622 -4.042 -20.172 1.00 94.00 119 LEU A CA 1
ATOM 934 C C . LEU A 1 119 ? 17.324 -3.351 -21.503 1.00 94.00 119 LEU A C 1
ATOM 936 O O . LEU A 1 119 ? 17.023 -2.155 -21.540 1.00 94.00 119 LEU A O 1
ATOM 940 N N . ASN A 1 120 ? 17.358 -4.094 -22.604 1.00 92.94 120 ASN A N 1
ATOM 941 C CA . ASN A 1 120 ? 16.911 -3.562 -23.882 1.00 92.94 120 ASN A CA 1
ATOM 942 C C . ASN A 1 120 ? 15.380 -3.605 -23.939 1.00 92.94 120 ASN A C 1
ATOM 944 O O . ASN A 1 120 ? 14.781 -4.671 -23.868 1.00 92.94 120 ASN A O 1
ATOM 948 N N . ILE A 1 121 ? 14.738 -2.453 -24.123 1.00 91.44 121 ILE A N 1
ATOM 949 C CA . ILE A 1 121 ? 13.277 -2.312 -24.044 1.00 91.44 121 ILE A CA 1
ATOM 950 C C . ILE A 1 121 ? 12.533 -3.234 -25.017 1.00 91.44 121 ILE A C 1
ATOM 952 O O . ILE A 1 121 ? 11.495 -3.780 -24.659 1.00 91.44 121 ILE A O 1
ATOM 956 N N . LYS A 1 122 ? 13.044 -3.408 -26.241 1.00 89.50 122 LYS A N 1
ATOM 957 C CA . LYS A 1 122 ? 12.372 -4.228 -27.259 1.00 89.50 122 LYS A CA 1
ATOM 958 C C . LYS A 1 122 ? 12.551 -5.718 -26.995 1.00 89.50 122 LYS A C 1
ATOM 960 O O . LYS A 1 122 ? 11.614 -6.486 -27.178 1.00 89.50 122 LYS A O 1
ATOM 965 N N . ARG A 1 123 ? 13.760 -6.122 -26.603 1.00 91.88 123 ARG A N 1
ATOM 966 C CA . ARG A 1 123 ? 14.111 -7.532 -26.393 1.00 91.88 123 ARG A CA 1
ATOM 967 C C . ARG A 1 123 ? 13.620 -8.061 -25.045 1.00 91.88 123 ARG A C 1
ATOM 969 O O . ARG A 1 123 ? 13.184 -9.201 -24.959 1.00 91.88 123 ARG A O 1
ATOM 976 N N . ASP A 1 124 ? 13.673 -7.225 -24.015 1.00 95.19 124 ASP A N 1
ATOM 977 C CA . ASP A 1 124 ? 13.530 -7.623 -22.615 1.00 95.19 124 ASP A CA 1
ATOM 978 C C . ASP A 1 124 ? 12.203 -7.125 -21.999 1.00 95.19 124 ASP A C 1
ATOM 980 O O . ASP A 1 124 ? 12.082 -7.048 -20.776 1.00 95.19 124 ASP A O 1
ATOM 984 N N . LEU A 1 125 ? 11.191 -6.793 -22.821 1.00 94.44 125 LEU A N 1
ATOM 985 C CA . LEU A 1 125 ? 9.883 -6.290 -22.364 1.00 94.44 125 LEU A CA 1
ATOM 986 C C . LEU A 1 125 ? 9.226 -7.217 -21.331 1.00 94.44 125 LEU A C 1
ATOM 988 O O . LEU A 1 125 ? 8.732 -6.742 -20.309 1.00 94.44 125 LEU A O 1
ATOM 992 N N . TYR A 1 126 ? 9.258 -8.532 -21.560 1.00 96.31 126 TYR A N 1
ATOM 993 C CA . TYR A 1 126 ? 8.720 -9.512 -20.613 1.00 96.31 126 TYR A CA 1
ATOM 994 C C . TYR A 1 126 ? 9.474 -9.483 -19.281 1.00 96.31 126 TYR A C 1
ATOM 996 O O . TYR A 1 126 ? 8.845 -9.385 -18.236 1.00 96.31 126 TYR A O 1
ATOM 1004 N N . THR A 1 127 ? 10.809 -9.429 -19.305 1.00 97.44 127 THR A N 1
ATOM 1005 C CA . THR A 1 127 ? 11.635 -9.300 -18.094 1.00 97.44 127 THR A CA 1
ATOM 1006 C C . THR A 1 127 ? 11.317 -8.021 -17.316 1.00 97.44 127 THR A C 1
ATOM 1008 O O . THR A 1 127 ? 11.256 -8.035 -16.086 1.00 97.44 127 THR A O 1
ATOM 1011 N N . ILE A 1 128 ? 11.116 -6.898 -18.012 1.00 96.31 128 ILE A N 1
ATOM 1012 C CA . ILE A 1 128 ? 10.719 -5.626 -17.390 1.00 96.31 128 ILE A CA 1
ATOM 1013 C C . ILE A 1 128 ? 9.332 -5.765 -16.749 1.00 96.31 128 ILE A C 1
ATOM 1015 O O . ILE A 1 128 ? 9.138 -5.358 -15.603 1.00 96.31 128 ILE A O 1
ATOM 1019 N N . THR A 1 129 ? 8.392 -6.378 -17.465 1.00 97.38 129 THR A N 1
ATOM 1020 C CA . THR A 1 129 ? 7.028 -6.632 -16.985 1.00 97.38 129 THR A CA 1
ATOM 1021 C C . THR A 1 129 ? 7.039 -7.530 -15.749 1.00 97.38 129 THR A C 1
ATOM 1023 O O . THR A 1 129 ? 6.406 -7.190 -14.753 1.00 97.38 129 THR A O 1
ATOM 1026 N N . ASP A 1 130 ? 7.821 -8.609 -15.746 1.00 98.00 130 ASP A N 1
ATOM 1027 C CA . ASP A 1 130 ? 7.948 -9.515 -14.601 1.00 98.00 130 ASP A CA 1
ATOM 1028 C C . ASP A 1 130 ? 8.474 -8.784 -13.359 1.00 98.00 130 ASP A C 1
ATOM 1030 O O . ASP A 1 130 ? 7.976 -8.989 -12.252 1.00 98.00 130 ASP A O 1
ATOM 1034 N N . ARG A 1 131 ? 9.435 -7.860 -13.520 1.00 98.00 131 ARG A N 1
ATOM 1035 C CA . ARG A 1 131 ? 9.907 -7.012 -12.409 1.00 98.00 131 ARG A CA 1
ATOM 1036 C C . ARG A 1 131 ? 8.800 -6.112 -11.861 1.00 98.00 131 ARG A C 1
ATOM 1038 O O . ARG A 1 131 ? 8.696 -5.957 -10.645 1.00 98.00 131 ARG A O 1
ATOM 1045 N N . VAL A 1 132 ? 7.977 -5.536 -12.737 1.00 97.75 132 VAL A N 1
ATOM 1046 C CA . VAL A 1 132 ? 6.820 -4.721 -12.339 1.00 97.75 132 VAL A CA 1
ATOM 1047 C C . VAL A 1 132 ? 5.783 -5.568 -11.599 1.00 97.75 132 VAL A C 1
ATOM 1049 O O . VAL A 1 132 ? 5.347 -5.176 -10.520 1.00 97.75 132 VAL A O 1
ATOM 1052 N N . ILE A 1 133 ? 5.431 -6.742 -12.123 1.00 97.75 133 ILE A N 1
ATOM 1053 C CA . ILE A 1 133 ? 4.460 -7.658 -11.505 1.00 97.75 133 ILE A CA 1
ATOM 1054 C C . ILE A 1 133 ? 4.951 -8.126 -10.133 1.00 97.75 133 ILE A C 1
ATOM 1056 O O . ILE A 1 133 ? 4.194 -8.089 -9.165 1.00 97.75 133 ILE A O 1
ATOM 1060 N N . ASN A 1 134 ? 6.225 -8.503 -10.016 1.00 97.50 134 ASN A N 1
ATOM 1061 C CA . ASN A 1 134 ? 6.809 -8.908 -8.738 1.00 97.50 134 ASN A CA 1
ATOM 1062 C C . ASN A 1 134 ? 6.743 -7.783 -7.700 1.00 97.50 134 ASN A C 1
ATOM 1064 O O . ASN A 1 134 ? 6.388 -8.033 -6.548 1.00 97.50 134 ASN A O 1
ATOM 1068 N N . PHE A 1 135 ? 7.021 -6.540 -8.106 1.00 97.38 135 PHE A N 1
ATOM 1069 C CA . PHE A 1 135 ? 6.844 -5.376 -7.240 1.00 97.38 135 PHE A CA 1
ATOM 1070 C C . PHE A 1 135 ? 5.380 -5.195 -6.811 1.00 97.38 135 PHE A C 1
ATOM 1072 O O . PHE A 1 135 ? 5.112 -5.053 -5.618 1.00 97.38 135 PHE A O 1
ATOM 1079 N N . VAL A 1 136 ? 4.435 -5.245 -7.757 1.00 96.38 136 VAL A N 1
ATOM 1080 C CA . VAL A 1 136 ? 2.995 -5.111 -7.481 1.00 96.38 136 VAL A CA 1
ATOM 1081 C C . VAL A 1 136 ? 2.537 -6.174 -6.486 1.00 96.38 136 VAL A C 1
ATOM 1083 O O . VAL A 1 136 ? 1.958 -5.829 -5.459 1.00 96.38 136 VAL A O 1
ATOM 1086 N N . ASN A 1 137 ? 2.859 -7.445 -6.728 1.00 95.50 137 ASN A N 1
ATOM 1087 C CA . ASN A 1 137 ? 2.500 -8.553 -5.840 1.00 95.50 137 ASN A CA 1
ATOM 1088 C C . ASN A 1 137 ? 3.091 -8.369 -4.437 1.00 95.50 137 ASN A C 1
ATOM 1090 O O . ASN A 1 137 ? 2.398 -8.549 -3.433 1.00 95.50 137 ASN A O 1
ATOM 1094 N N . ASN A 1 138 ? 4.358 -7.954 -4.360 1.00 94.94 138 ASN A N 1
ATOM 1095 C CA . ASN A 1 138 ? 5.034 -7.710 -3.094 1.00 94.94 138 ASN A CA 1
ATOM 1096 C C . ASN A 1 138 ? 4.364 -6.584 -2.281 1.00 94.94 138 ASN A C 1
ATOM 1098 O O . ASN A 1 138 ? 4.171 -6.721 -1.068 1.00 94.94 138 ASN A O 1
ATOM 1102 N N . GLU A 1 139 ? 3.998 -5.484 -2.936 1.00 94.56 139 GLU A N 1
ATOM 1103 C CA . GLU A 1 139 ? 3.314 -4.360 -2.294 1.00 94.56 139 GLU A CA 1
ATOM 1104 C C . GLU A 1 139 ? 1.869 -4.705 -1.917 1.00 94.56 139 GLU A C 1
ATOM 1106 O O . GLU A 1 139 ? 1.425 -4.359 -0.820 1.00 94.56 139 GLU A O 1
ATOM 1111 N N . MET A 1 140 ? 1.149 -5.442 -2.766 1.00 93.19 140 MET A N 1
ATOM 1112 C CA . MET A 1 140 ? -0.223 -5.882 -2.497 1.00 93.19 140 MET A CA 1
ATOM 1113 C C . MET A 1 140 ? -0.312 -6.771 -1.258 1.00 93.19 140 MET A C 1
ATOM 1115 O O . MET A 1 140 ? -1.223 -6.604 -0.450 1.00 93.19 140 MET A O 1
ATOM 1119 N N . GLU A 1 141 ? 0.658 -7.656 -1.037 1.00 95.06 141 GLU A N 1
ATOM 1120 C CA . GLU A 1 141 ? 0.726 -8.443 0.198 1.00 95.06 141 GLU A CA 1
ATOM 1121 C C . GLU A 1 141 ? 0.829 -7.547 1.447 1.00 95.06 141 GLU A C 1
ATOM 1123 O O . GLU A 1 141 ? 0.116 -7.752 2.432 1.00 95.06 141 GLU A O 1
ATOM 1128 N N . THR A 1 142 ? 1.654 -6.497 1.383 1.00 95.69 142 THR A N 1
ATOM 1129 C CA . THR A 1 142 ? 1.785 -5.516 2.471 1.00 95.69 142 THR A CA 1
ATOM 1130 C C . THR A 1 142 ? 0.487 -4.732 2.675 1.00 95.69 142 THR A C 1
ATOM 1132 O O . THR A 1 142 ? 0.064 -4.521 3.812 1.00 95.69 142 THR A O 1
ATOM 1135 N N . ILE A 1 143 ? -0.172 -4.317 1.589 1.00 92.81 143 ILE A N 1
ATOM 1136 C CA . ILE A 1 143 ? -1.450 -3.590 1.627 1.00 92.81 143 ILE A CA 1
ATOM 1137 C C . ILE A 1 143 ? -2.555 -4.459 2.239 1.00 92.81 143 ILE A C 1
ATOM 1139 O O . ILE A 1 143 ? -3.291 -3.981 3.098 1.00 92.81 143 ILE A O 1
ATOM 1143 N N . ASN A 1 144 ? -2.622 -5.743 1.882 1.00 94.38 144 ASN A N 1
ATOM 1144 C CA . ASN A 1 144 ? -3.600 -6.686 2.430 1.00 94.38 144 ASN A CA 1
ATOM 1145 C C . ASN A 1 144 ? -3.447 -6.879 3.943 1.00 94.38 144 ASN A C 1
ATOM 1147 O O . ASN A 1 144 ? -4.432 -7.095 4.649 1.00 94.38 144 ASN A O 1
ATOM 1151 N N . ILE A 1 145 ? -2.218 -6.816 4.458 1.00 97.19 145 ILE A N 1
ATOM 1152 C CA . ILE A 1 145 ? -1.972 -6.819 5.902 1.00 97.19 145 ILE A CA 1
ATOM 1153 C C . ILE A 1 145 ? -2.370 -5.473 6.505 1.00 97.19 145 ILE A C 1
ATOM 1155 O O . ILE A 1 145 ? -3.046 -5.449 7.530 1.00 97.19 145 ILE A O 1
ATOM 1159 N N . LEU A 1 146 ? -1.981 -4.362 5.873 1.00 95.69 146 LEU A N 1
ATOM 1160 C CA . LEU A 1 146 ? -2.295 -3.009 6.333 1.00 95.69 146 LEU A CA 1
ATOM 1161 C C . LEU A 1 146 ? -3.805 -2.782 6.483 1.00 95.69 146 LEU A C 1
ATOM 1163 O O . LEU A 1 146 ? -4.223 -2.203 7.482 1.00 95.69 146 LEU A O 1
ATOM 1167 N N . ASP A 1 147 ? -4.613 -3.273 5.542 1.00 93.25 147 ASP A N 1
ATOM 1168 C CA . ASP A 1 147 ? -6.076 -3.144 5.560 1.00 93.25 147 ASP A CA 1
ATOM 1169 C C . ASP A 1 147 ? -6.735 -3.958 6.702 1.00 93.25 147 ASP A C 1
ATOM 1171 O O . ASP A 1 147 ? -7.891 -3.716 7.042 1.00 93.25 147 ASP A O 1
ATOM 1175 N N . LYS A 1 148 ? -6.001 -4.882 7.346 1.00 95.69 148 LYS A N 1
ATOM 1176 C CA . LYS A 1 148 ? -6.428 -5.584 8.575 1.00 95.69 148 LYS A CA 1
ATOM 1177 C C . LYS A 1 148 ? -6.035 -4.843 9.859 1.00 95.69 148 LYS A C 1
ATOM 1179 O O . LYS A 1 148 ? -6.419 -5.263 10.950 1.00 95.69 148 LYS A O 1
ATOM 1184 N N . LEU A 1 149 ? -5.236 -3.778 9.759 1.00 96.81 149 LEU A N 1
ATOM 1185 C CA . LEU A 1 149 ? -4.822 -2.946 10.889 1.00 96.81 149 LEU A CA 1
ATOM 1186 C C . LEU A 1 149 ? -5.790 -1.775 11.092 1.00 96.81 149 LEU A C 1
ATOM 1188 O O . LEU A 1 149 ? -6.558 -1.409 10.211 1.00 96.81 149 LEU A O 1
ATOM 1192 N N . ALA A 1 150 ? -5.692 -1.115 12.247 1.00 95.44 150 ALA A N 1
ATOM 1193 C CA . ALA A 1 150 ? -6.564 0.015 12.576 1.00 95.44 150 ALA A CA 1
ATOM 1194 C C . ALA A 1 150 ? -6.325 1.279 11.724 1.00 95.44 150 ALA A C 1
ATOM 1196 O O . ALA A 1 150 ? -7.168 2.169 11.716 1.00 95.44 150 ALA A O 1
ATOM 1197 N N . GLY A 1 151 ? -5.167 1.398 11.061 1.00 95.00 151 GLY A N 1
ATOM 1198 C CA . GLY A 1 151 ? -4.838 2.550 10.210 1.00 95.00 151 GLY A CA 1
ATOM 1199 C C . GLY A 1 151 ? -4.664 3.888 10.947 1.00 95.00 151 GLY A C 1
ATOM 1200 O O . GLY A 1 151 ? -4.805 4.937 10.330 1.00 95.00 151 GLY A O 1
ATOM 1201 N N . LEU A 1 152 ? -4.386 3.862 12.258 1.00 94.94 152 LEU A N 1
ATOM 1202 C CA . LEU A 1 152 ? -4.296 5.058 13.114 1.00 94.94 152 LEU A CA 1
ATOM 1203 C C . LEU A 1 152 ? -2.875 5.625 13.280 1.00 94.94 152 LEU A C 1
ATOM 1205 O O . LEU A 1 152 ? -2.721 6.647 13.938 1.00 94.94 152 LEU A O 1
ATOM 1209 N N . ASP A 1 153 ? -1.840 4.920 12.807 1.00 96.06 153 ASP A N 1
ATOM 1210 C CA . ASP A 1 153 ? -0.416 5.275 12.986 1.00 96.06 153 ASP A CA 1
ATOM 12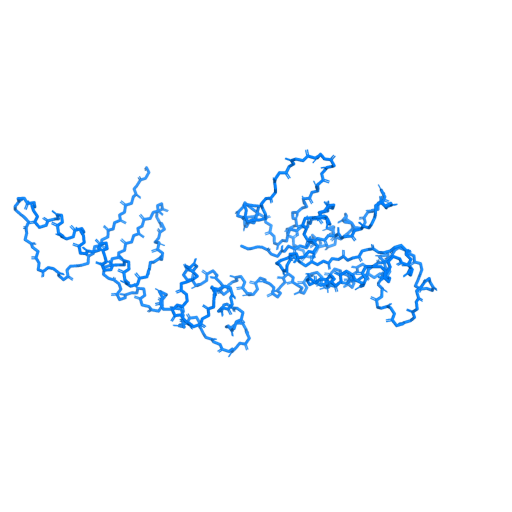11 C C . ASP A 1 153 ? -0.020 5.627 14.437 1.00 96.06 153 ASP A C 1
ATOM 1213 O O . ASP A 1 153 ? 0.864 6.429 14.710 1.00 96.06 153 ASP A O 1
ATOM 1217 N N . CYS A 1 154 ? -0.674 4.997 15.414 1.00 94.75 154 CYS A N 1
ATOM 1218 C CA . CYS A 1 154 ? -0.657 5.484 16.793 1.00 94.75 154 CYS A CA 1
ATOM 1219 C C . CYS A 1 154 ? 0.569 5.110 17.651 1.00 94.75 154 CYS A C 1
ATOM 1221 O O . CYS A 1 154 ? 0.604 5.430 18.841 1.00 94.75 154 CYS A O 1
ATOM 1223 N N . GLY A 1 155 ? 1.519 4.341 17.116 1.00 95.06 155 GLY A N 1
ATOM 1224 C CA . GLY A 1 155 ? 2.751 3.954 17.818 1.00 95.06 155 GLY A CA 1
ATOM 1225 C C . GLY A 1 155 ? 2.617 2.943 18.968 1.00 95.06 155 GLY A C 1
ATOM 1226 O O . GLY A 1 155 ? 3.624 2.432 19.449 1.00 95.06 155 GLY A O 1
ATOM 1227 N N . LYS A 1 156 ? 1.403 2.580 19.410 1.00 94.50 156 LYS A N 1
ATOM 1228 C CA . LYS A 1 156 ? 1.186 1.691 20.578 1.00 94.50 156 LYS A CA 1
ATOM 1229 C C . LYS A 1 156 ? 1.713 0.261 20.404 1.00 94.50 156 LYS A C 1
ATOM 1231 O O . LYS A 1 156 ? 1.893 -0.445 21.388 1.00 94.50 156 LYS A O 1
ATOM 1236 N N . CYS A 1 157 ? 1.950 -0.158 19.165 1.00 96.06 157 CYS A N 1
ATOM 1237 C CA . CYS A 1 157 ? 2.548 -1.445 18.818 1.00 96.06 157 CYS A CA 1
ATOM 1238 C C . CYS A 1 157 ? 4.090 -1.417 18.784 1.00 96.06 157 CYS A C 1
ATOM 1240 O O . CYS A 1 157 ? 4.699 -2.445 18.497 1.00 96.06 157 CYS A O 1
ATOM 1242 N N . GLY A 1 158 ? 4.724 -0.264 19.031 1.00 96.31 158 GLY A N 1
ATOM 1243 C CA . GLY A 1 158 ? 6.178 -0.078 18.942 1.00 96.31 158 GLY A CA 1
ATOM 1244 C C . GLY A 1 158 ? 6.712 0.194 17.529 1.00 96.31 158 GLY A C 1
ATOM 1245 O O . GLY A 1 158 ? 7.917 0.336 17.360 1.00 96.31 158 GLY A O 1
ATOM 1246 N N . TYR A 1 159 ? 5.839 0.285 16.521 1.00 97.38 159 TYR A N 1
ATOM 1247 C CA . TYR A 1 159 ? 6.190 0.682 15.154 1.00 97.38 159 TYR A CA 1
ATOM 1248 C C . TYR A 1 159 ? 5.779 2.131 14.887 1.00 97.38 159 TYR A C 1
ATOM 1250 O O . TYR A 1 159 ? 4.750 2.585 15.381 1.00 97.38 159 TYR A O 1
ATOM 1258 N N . ASN A 1 160 ? 6.560 2.846 14.075 1.00 94.75 160 ASN A N 1
ATOM 1259 C CA . ASN A 1 160 ? 6.336 4.263 13.755 1.00 94.75 160 ASN A CA 1
ATOM 1260 C C . ASN A 1 160 ? 5.151 4.528 12.805 1.00 94.75 160 ASN A C 1
ATOM 1262 O O . ASN A 1 160 ? 4.764 5.675 12.625 1.00 94.75 160 ASN A O 1
ATOM 1266 N N . SER A 1 161 ? 4.600 3.488 12.179 1.00 96.62 161 SER A N 1
ATOM 1267 C CA . SER A 1 161 ? 3.419 3.561 11.320 1.00 96.62 161 SER A CA 1
ATOM 1268 C C . SER A 1 161 ? 2.743 2.191 11.235 1.00 96.62 161 SER A C 1
ATOM 1270 O O . SER A 1 161 ? 3.353 1.145 11.475 1.00 96.62 161 SER A O 1
ATOM 1272 N N . CYS A 1 162 ? 1.470 2.169 10.856 1.00 97.12 162 CYS A N 1
ATOM 1273 C CA . CYS A 1 162 ? 0.758 0.949 10.502 1.00 97.12 162 CYS A CA 1
ATOM 1274 C C . CYS A 1 162 ? 1.411 0.262 9.295 1.00 97.12 162 CYS A C 1
ATOM 1276 O O . CYS A 1 162 ? 1.447 -0.964 9.255 1.00 97.12 162 CYS A O 1
ATOM 1278 N N . LEU A 1 163 ? 1.989 1.024 8.356 1.00 95.50 163 LEU A N 1
ATOM 1279 C CA . LEU A 1 163 ? 2.726 0.461 7.223 1.00 95.50 163 LEU A CA 1
ATOM 1280 C C . LEU A 1 163 ? 3.983 -0.301 7.672 1.00 95.50 163 LEU A C 1
ATOM 1282 O O . LEU A 1 163 ? 4.239 -1.395 7.172 1.00 95.50 163 LEU A O 1
ATOM 1286 N N . SER A 1 164 ? 4.755 0.228 8.627 1.00 96.88 164 SER A N 1
ATOM 1287 C CA . SER A 1 164 ? 5.939 -0.482 9.130 1.00 96.88 164 SER A CA 1
ATOM 1288 C C . SER A 1 164 ? 5.577 -1.713 9.963 1.00 96.88 164 SER A C 1
ATOM 1290 O O . SER A 1 164 ? 6.261 -2.729 9.846 1.00 96.88 164 SER A O 1
ATOM 1292 N N . LEU A 1 165 ? 4.462 -1.686 10.708 1.00 98.31 165 LEU A N 1
ATOM 1293 C CA . LEU A 1 165 ? 3.913 -2.907 11.308 1.00 98.31 165 LEU A CA 1
ATOM 1294 C C . LEU A 1 165 ? 3.507 -3.920 10.224 1.00 98.31 165 LEU A C 1
ATOM 1296 O O . LEU A 1 165 ? 3.865 -5.087 10.338 1.00 98.31 165 LEU A O 1
ATOM 1300 N N . ALA A 1 166 ? 2.809 -3.497 9.166 1.00 98.00 166 ALA A N 1
ATOM 1301 C CA . ALA A 1 166 ? 2.385 -4.393 8.089 1.00 98.00 166 ALA A CA 1
ATOM 1302 C C . ALA A 1 166 ? 3.574 -5.076 7.391 1.00 98.00 166 ALA A C 1
ATOM 1304 O O . ALA A 1 166 ? 3.545 -6.288 7.181 1.00 98.00 166 ALA A O 1
ATOM 1305 N N . ARG A 1 167 ? 4.656 -4.331 7.118 1.00 97.31 167 ARG A N 1
ATOM 1306 C CA . ARG A 1 167 ? 5.915 -4.887 6.588 1.00 97.31 167 ARG A CA 1
ATOM 1307 C C . ARG A 1 167 ? 6.550 -5.892 7.549 1.00 97.31 167 ARG A C 1
ATOM 1309 O O . ARG A 1 167 ? 6.923 -6.980 7.132 1.00 97.31 167 ARG A O 1
ATOM 1316 N N . ALA A 1 168 ? 6.608 -5.579 8.844 1.00 98.25 168 ALA A N 1
ATOM 1317 C CA . ALA A 1 168 ? 7.150 -6.507 9.833 1.00 98.25 168 ALA A CA 1
ATOM 1318 C C . ALA A 1 168 ? 6.320 -7.795 9.959 1.00 98.25 168 ALA A C 1
ATOM 1320 O O . ALA A 1 168 ? 6.888 -8.864 10.166 1.00 98.25 168 ALA A O 1
ATOM 1321 N N . VAL A 1 169 ? 4.993 -7.710 9.824 1.00 98.38 169 VAL A N 1
ATOM 1322 C CA . VAL A 1 169 ? 4.116 -8.890 9.780 1.00 98.38 169 VAL A CA 1
ATOM 1323 C C . VAL A 1 169 ? 4.385 -9.720 8.529 1.00 98.38 169 VAL A C 1
ATOM 1325 O O . VAL A 1 169 ? 4.554 -10.930 8.640 1.00 98.38 169 VAL A O 1
ATOM 1328 N N . LYS A 1 170 ? 4.489 -9.076 7.360 1.00 98.06 170 LYS A N 1
ATOM 1329 C CA . LYS A 1 170 ? 4.849 -9.743 6.101 1.00 98.06 170 LYS A CA 1
ATOM 1330 C C . LYS A 1 170 ? 6.182 -10.493 6.212 1.00 98.06 170 LYS A C 1
ATOM 1332 O O . LYS A 1 170 ? 6.299 -11.624 5.764 1.00 98.06 170 LYS A O 1
ATOM 1337 N N . GLU A 1 171 ? 7.175 -9.883 6.853 1.00 97.62 171 GLU A N 1
ATOM 1338 C CA . GLU A 1 171 ? 8.501 -10.472 7.079 1.00 97.62 171 GLU A CA 1
ATOM 1339 C C . GLU A 1 171 ? 8.531 -11.543 8.189 1.00 97.62 171 GLU A C 1
ATOM 1341 O O . GLU A 1 171 ? 9.604 -12.038 8.531 1.00 97.62 171 GLU A O 1
ATOM 1346 N N . GLY A 1 172 ? 7.393 -11.873 8.812 1.00 97.62 172 GLY A N 1
ATOM 1347 C CA . GLY A 1 172 ? 7.321 -12.834 9.920 1.00 97.62 172 GLY A CA 1
ATOM 1348 C C . GLY A 1 172 ? 7.911 -12.329 11.245 1.00 97.62 172 GLY A C 1
ATOM 1349 O O . GLY A 1 172 ? 8.047 -13.095 12.195 1.00 97.62 172 GLY A O 1
ATOM 1350 N N . LYS A 1 173 ? 8.247 -11.037 11.344 1.00 98.19 173 LYS A N 1
ATOM 1351 C CA . LYS A 1 173 ? 8.818 -10.396 12.546 1.00 98.19 173 LYS A CA 1
ATOM 1352 C C . LYS A 1 173 ? 7.754 -9.917 13.542 1.00 98.19 173 LYS A C 1
ATOM 1354 O O . LYS A 1 173 ? 8.085 -9.515 14.658 1.00 98.19 173 LYS A O 1
ATOM 1359 N N . ALA A 1 174 ? 6.484 -9.899 13.144 1.00 97.88 174 ALA A N 1
ATOM 1360 C CA . ALA A 1 174 ? 5.349 -9.499 13.972 1.00 97.88 174 ALA A CA 1
ATOM 1361 C C . ALA A 1 174 ? 4.064 -10.229 13.548 1.00 97.88 174 ALA A C 1
ATOM 1363 O O . ALA A 1 174 ? 4.027 -10.906 12.526 1.00 97.88 174 ALA A O 1
ATOM 1364 N N . SER A 1 175 ? 2.987 -10.048 14.313 1.00 97.81 175 SER A N 1
ATOM 1365 C CA . SER A 1 175 ? 1.636 -10.486 13.950 1.00 97.81 175 SER A CA 1
ATOM 1366 C C . SER A 1 175 ? 0.649 -9.315 13.989 1.00 97.81 175 SER A C 1
ATOM 1368 O O . SER A 1 175 ? 0.920 -8.274 14.598 1.00 97.81 175 SER A O 1
ATOM 1370 N N . ILE A 1 176 ? -0.512 -9.493 13.352 1.00 96.94 176 ILE A N 1
ATOM 1371 C CA . ILE A 1 176 ? -1.609 -8.507 13.337 1.00 96.94 176 ILE A CA 1
ATOM 1372 C C . ILE A 1 176 ? -2.053 -8.150 14.766 1.00 96.94 176 ILE A C 1
ATOM 1374 O O . ILE A 1 176 ? -2.322 -6.983 15.047 1.00 96.94 176 ILE A O 1
ATOM 1378 N N . GLU A 1 177 ? -2.013 -9.114 15.691 1.00 96.25 177 GLU A N 1
ATOM 1379 C CA . GLU A 1 177 ? -2.365 -8.945 17.113 1.00 96.25 177 GLU A CA 1
ATOM 1380 C C . GLU A 1 177 ? -1.518 -7.897 17.847 1.00 96.25 177 GLU A C 1
ATOM 1382 O O . GLU A 1 177 ? -1.918 -7.351 18.878 1.00 96.25 177 GLU A O 1
ATOM 1387 N N . LYS A 1 178 ? -0.345 -7.547 17.308 1.00 97.44 178 LYS A N 1
ATOM 1388 C CA . LYS A 1 178 ? 0.470 -6.459 17.858 1.00 97.44 178 LYS A CA 1
ATOM 1389 C C . LYS A 1 178 ? -0.211 -5.093 17.687 1.00 97.44 178 LYS A C 1
ATOM 1391 O O . LYS A 1 178 ? 0.124 -4.146 18.400 1.00 97.44 178 LYS A O 1
ATOM 1396 N N . CYS A 1 179 ? -1.187 -4.969 16.783 1.00 97.94 179 CYS A N 1
ATOM 1397 C CA . CYS A 1 179 ? -2.016 -3.778 16.631 1.00 97.94 179 CYS A CA 1
ATOM 1398 C C . CYS A 1 179 ? -2.998 -3.640 17.803 1.00 97.94 179 CYS A C 1
ATOM 1400 O O . CYS A 1 179 ? -4.098 -4.186 17.787 1.00 97.94 179 CYS A O 1
ATOM 1402 N N . VAL A 1 180 ? -2.608 -2.859 18.815 1.00 96.25 180 VAL A N 1
ATOM 1403 C CA . VAL A 1 180 ? -3.382 -2.667 20.055 1.00 96.25 180 VAL A CA 1
ATOM 1404 C C . VAL A 1 180 ? -4.862 -2.307 19.821 1.00 96.25 180 VAL A C 1
ATOM 1406 O O . VAL A 1 180 ? -5.700 -2.939 20.459 1.00 96.25 180 VAL A O 1
ATOM 1409 N N . PRO A 1 181 ? -5.230 -1.363 18.926 1.00 95.69 181 PRO A N 1
ATOM 1410 C CA . PRO A 1 181 ? -6.642 -1.038 18.700 1.00 95.69 181 PRO A CA 1
ATOM 1411 C C . PRO A 1 181 ? -7.451 -2.171 18.053 1.00 95.69 181 PRO A C 1
ATOM 1413 O O . PRO A 1 181 ? -8.645 -2.270 18.305 1.00 95.69 181 PRO A O 1
ATOM 1416 N N . ILE A 1 182 ? -6.820 -3.026 17.238 1.00 95.56 182 ILE A N 1
ATOM 1417 C CA . ILE A 1 182 ? -7.484 -4.202 16.654 1.00 95.56 182 ILE A CA 1
ATOM 1418 C C . ILE A 1 182 ? -7.646 -5.291 17.709 1.00 95.56 182 ILE A C 1
ATOM 1420 O O . ILE A 1 182 ? -8.756 -5.773 17.915 1.00 95.56 182 ILE A O 1
ATOM 1424 N N . ARG A 1 183 ? -6.568 -5.621 18.428 1.00 95.94 183 ARG A N 1
ATOM 1425 C CA . ARG A 1 183 ? -6.575 -6.657 19.469 1.00 95.94 183 ARG A CA 1
ATOM 1426 C C . ARG A 1 183 ? -7.612 -6.381 20.559 1.00 95.94 183 ARG A C 1
ATOM 1428 O O . ARG A 1 183 ? -8.306 -7.288 20.988 1.00 95.94 183 ARG A O 1
ATOM 1435 N N . LEU A 1 184 ? -7.730 -5.123 20.988 1.00 95.06 184 LEU A N 1
ATOM 1436 C CA . LEU A 1 184 ? -8.659 -4.713 22.046 1.00 95.06 184 LEU A CA 1
ATOM 1437 C C . LEU A 1 184 ? -10.057 -4.350 21.530 1.00 95.06 184 LEU A C 1
ATOM 1439 O O . LEU A 1 184 ? -10.898 -3.956 22.330 1.00 95.06 184 LEU A O 1
ATOM 1443 N N . LYS A 1 185 ? -10.326 -4.449 20.220 1.00 92.75 185 LYS A N 1
ATOM 1444 C CA . LYS A 1 185 ? -11.555 -3.929 19.597 1.00 92.75 185 LYS A CA 1
ATOM 1445 C C . LYS A 1 185 ? -12.829 -4.400 20.307 1.00 92.75 185 LYS A C 1
ATOM 1447 O O . LYS A 1 185 ? -13.712 -3.595 20.577 1.00 92.75 185 LYS A O 1
ATOM 1452 N N . ASN A 1 186 ? -12.903 -5.688 20.638 1.00 92.25 186 ASN A N 1
ATOM 1453 C CA . ASN A 1 186 ? -14.081 -6.291 21.269 1.00 92.25 186 ASN A CA 1
ATOM 1454 C C . ASN A 1 186 ? -14.193 -5.997 22.775 1.00 92.25 186 ASN A C 1
ATOM 1456 O O . ASN A 1 186 ? -15.247 -6.227 23.358 1.00 92.25 186 ASN A O 1
ATOM 1460 N N . GLU A 1 187 ? -13.130 -5.488 23.399 1.00 94.38 187 GLU A N 1
ATOM 1461 C CA . GLU A 1 187 ? -13.108 -5.082 24.809 1.00 94.38 187 GLU A CA 1
ATOM 1462 C C . GLU A 1 187 ? -13.538 -3.616 24.988 1.00 94.38 187 GLU A C 1
ATOM 1464 O O . GLU A 1 187 ? -13.814 -3.171 26.104 1.00 94.38 187 GLU A O 1
ATOM 1469 N N . LEU A 1 188 ? -13.599 -2.844 23.895 1.00 95.00 188 LEU A N 1
ATOM 1470 C CA . LEU A 1 188 ? -13.993 -1.442 23.942 1.00 95.00 188 LEU A CA 1
ATOM 1471 C C . LEU A 1 188 ? -15.486 -1.303 24.248 1.00 95.00 188 LEU A C 1
ATOM 1473 O O . LEU A 1 188 ? -16.347 -1.871 23.580 1.00 95.00 188 LEU A O 1
ATOM 1477 N N . LYS A 1 189 ? -15.789 -0.453 25.229 1.00 95.69 189 LYS A N 1
ATOM 1478 C CA . LYS A 1 189 ? -17.157 -0.083 25.614 1.00 95.69 189 LYS A CA 1
ATOM 1479 C C . LYS A 1 189 ? -17.711 1.108 24.821 1.00 95.69 189 LYS A C 1
ATOM 1481 O O . LYS A 1 189 ? -18.751 1.647 25.179 1.00 95.69 189 LYS A O 1
ATOM 1486 N N . CYS A 1 190 ? -17.027 1.556 23.774 1.00 97.00 190 CYS A N 1
ATOM 1487 C CA . CYS A 1 190 ? -17.513 2.593 22.869 1.00 97.00 190 CYS A CA 1
ATOM 1488 C C . CYS A 1 190 ? -17.363 2.115 21.429 1.00 97.00 190 CYS A C 1
ATOM 1490 O O . CYS A 1 190 ? -16.252 1.808 20.994 1.00 97.00 190 CYS A O 1
ATOM 1492 N N . LYS A 1 191 ? -18.466 2.117 20.681 1.00 96.69 191 LYS A N 1
ATOM 1493 C CA . LYS A 1 191 ? -18.479 1.895 19.233 1.00 96.69 191 LYS A CA 1
ATOM 1494 C C . LYS A 1 191 ? -18.901 3.170 18.524 1.00 96.69 191 LYS A C 1
ATOM 1496 O O . LYS A 1 191 ? -19.865 3.814 18.924 1.00 96.69 191 LYS A O 1
ATOM 1501 N N . ILE A 1 192 ? -18.180 3.524 17.467 1.00 96.06 192 ILE A N 1
ATOM 1502 C CA . ILE A 1 192 ? -18.514 4.660 16.606 1.00 96.06 192 ILE A CA 1
ATOM 1503 C C . ILE A 1 192 ? -18.752 4.121 15.209 1.00 96.06 192 ILE A C 1
ATOM 1505 O O . ILE A 1 192 ? -17.884 3.447 14.655 1.00 96.06 192 ILE A O 1
ATOM 1509 N N . ILE A 1 193 ? -19.919 4.412 14.646 1.00 96.06 193 ILE A N 1
ATOM 1510 C CA . ILE A 1 193 ? -20.342 3.899 13.348 1.00 96.06 193 ILE A CA 1
ATOM 1511 C C . ILE A 1 193 ? -20.732 5.075 12.457 1.00 96.06 193 ILE A C 1
ATOM 1513 O O . ILE A 1 193 ? -21.666 5.819 12.752 1.00 96.06 193 ILE A O 1
ATOM 1517 N N . VAL A 1 194 ? -19.997 5.233 11.358 1.00 94.69 194 VAL A N 1
ATOM 1518 C CA . VAL A 1 194 ? -20.182 6.309 10.379 1.00 94.69 194 VAL A CA 1
ATOM 1519 C C . VAL A 1 194 ? -20.421 5.685 9.013 1.00 94.69 194 VAL A C 1
ATOM 1521 O O . VAL A 1 194 ? -19.576 4.932 8.530 1.00 94.69 194 VAL A O 1
ATOM 1524 N N . ASN A 1 195 ? -21.555 6.000 8.379 1.00 91.69 195 ASN A N 1
ATOM 1525 C CA . ASN A 1 195 ? -21.966 5.421 7.091 1.00 91.69 195 ASN A CA 1
ATOM 1526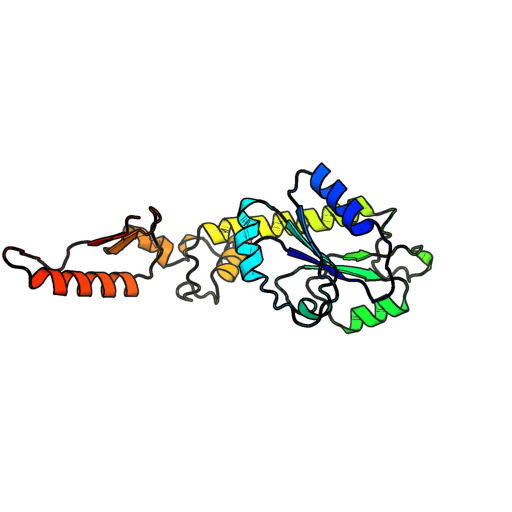 C C . ASN A 1 195 ? -21.874 3.881 7.099 1.00 91.69 195 ASN A C 1
ATOM 1528 O O . ASN A 1 195 ? -21.198 3.286 6.257 1.00 91.69 195 ASN A O 1
ATOM 1532 N N . ASP A 1 196 ? -22.460 3.265 8.132 1.00 91.25 196 ASP A N 1
ATOM 1533 C CA . ASP A 1 196 ? -22.461 1.816 8.393 1.00 91.25 196 ASP A CA 1
ATOM 1534 C C . ASP A 1 196 ? -21.082 1.158 8.542 1.00 91.25 196 ASP A C 1
ATOM 1536 O O . ASP A 1 196 ? -20.956 -0.067 8.542 1.00 91.25 196 ASP A O 1
ATOM 1540 N N . LYS A 1 197 ? -20.029 1.961 8.727 1.00 91.31 197 LYS A N 1
ATOM 1541 C CA . LYS A 1 197 ? -18.672 1.478 8.985 1.00 91.31 197 LYS A CA 1
ATOM 1542 C C . LYS A 1 197 ? -18.243 1.820 10.395 1.00 91.31 197 LYS A C 1
ATOM 1544 O O . LYS A 1 197 ? -18.262 2.980 10.803 1.00 91.31 197 LYS A O 1
ATOM 1549 N N . GLU A 1 198 ? -17.819 0.797 11.125 1.00 93.31 198 GLU A N 1
ATOM 1550 C CA . GLU A 1 198 ? -17.212 0.977 12.435 1.00 93.31 198 GLU A CA 1
ATOM 1551 C C . GLU A 1 198 ? -15.851 1.664 12.289 1.00 93.31 198 GLU A C 1
ATOM 1553 O O . GLU A 1 198 ? -14.980 1.215 11.540 1.00 93.31 198 GLU A O 1
ATOM 1558 N N . VAL A 1 199 ? -15.675 2.767 13.008 1.00 94.06 199 VAL A N 1
ATOM 1559 C CA . VAL A 1 199 ? -14.43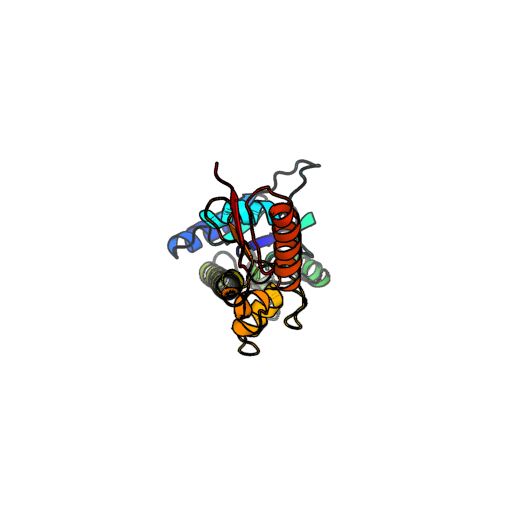2 3.530 13.038 1.00 94.06 199 VAL A CA 1
ATOM 1560 C C . VAL A 1 199 ? -13.516 2.922 14.090 1.00 94.06 199 VAL A C 1
ATOM 1562 O O . VAL A 1 199 ? -13.874 2.819 15.263 1.00 94.06 199 VAL A O 1
ATOM 1565 N N . HIS A 1 200 ? -12.303 2.549 13.686 1.00 94.94 200 HIS A N 1
ATOM 1566 C CA . HIS A 1 200 ? -11.288 2.122 14.638 1.00 94.94 200 HIS A CA 1
ATOM 1567 C C . HIS A 1 200 ? -10.872 3.291 15.532 1.00 94.94 200 HIS A C 1
ATOM 1569 O O . HIS A 1 200 ? -10.479 4.350 15.046 1.00 94.94 200 HIS A O 1
ATOM 1575 N N . ILE A 1 201 ? -10.913 3.080 16.845 1.00 94.69 201 ILE A N 1
ATOM 1576 C CA . ILE A 1 201 ? -10.495 4.061 17.847 1.00 94.69 201 ILE A CA 1
ATOM 1577 C C . ILE A 1 201 ? -9.514 3.435 18.829 1.00 94.69 201 ILE A C 1
ATOM 1579 O O . ILE A 1 201 ? -9.480 2.223 19.033 1.00 94.69 201 ILE A O 1
ATOM 1583 N N . GLN A 1 202 ? -8.689 4.272 19.451 1.00 94.19 202 GLN A N 1
ATOM 1584 C CA . GLN A 1 202 ? -7.813 3.816 20.525 1.00 94.19 202 GLN A CA 1
ATOM 1585 C C . GLN A 1 202 ? -8.604 3.606 21.827 1.00 94.19 202 GLN A C 1
ATOM 1587 O O . GLN A 1 202 ? -9.572 4.331 22.058 1.00 94.19 202 GLN A O 1
ATOM 1592 N N . PRO A 1 203 ? -8.137 2.734 22.742 1.00 93.44 203 PRO A N 1
ATOM 1593 C CA . PRO A 1 203 ? -8.781 2.529 24.045 1.00 93.44 203 PRO A CA 1
ATOM 1594 C C . PRO A 1 203 ? -8.988 3.819 24.850 1.00 93.44 203 PRO A C 1
ATOM 1596 O O . PRO A 1 203 ? -10.038 4.031 25.444 1.00 93.44 203 PRO A O 1
ATOM 1599 N N . PHE A 1 204 ? -8.009 4.726 24.812 1.00 94.06 204 PHE A N 1
ATOM 1600 C CA . PHE A 1 204 ? -8.117 6.031 25.464 1.00 94.06 204 PHE A CA 1
ATOM 1601 C C . PHE A 1 204 ? -9.252 6.887 24.880 1.00 94.06 204 PHE A C 1
ATOM 1603 O O . PHE A 1 204 ? -10.039 7.463 25.624 1.00 94.06 204 PHE A O 1
ATOM 1610 N N . VAL A 1 205 ? -9.364 6.929 23.550 1.00 94.50 205 VAL A N 1
ATOM 1611 C CA . VAL A 1 205 ? -10.419 7.676 22.850 1.00 94.50 205 VAL A CA 1
ATOM 1612 C C . VAL A 1 205 ? -11.792 7.055 23.122 1.00 94.50 205 VAL A C 1
ATOM 1614 O O . VAL A 1 205 ? -12.746 7.786 23.368 1.00 94.50 205 VAL A O 1
ATOM 1617 N N . SER A 1 206 ? -11.873 5.719 23.162 1.00 95.56 206 SER A N 1
ATOM 1618 C CA . SER A 1 206 ? -13.074 4.988 23.583 1.00 95.56 206 SER A CA 1
ATOM 1619 C C . SER A 1 206 ? -13.554 5.448 24.960 1.00 95.56 206 SER A C 1
ATOM 1621 O O . SER A 1 206 ? -14.724 5.784 25.112 1.00 95.56 206 SER A O 1
ATOM 1623 N N . GLU A 1 207 ? -12.665 5.517 25.956 1.00 96.38 207 GLU A N 1
ATOM 1624 C CA . GLU A 1 207 ? -13.055 5.935 27.309 1.00 96.38 207 GLU A CA 1
ATOM 1625 C C . GLU A 1 207 ? -13.416 7.417 27.415 1.00 96.38 207 GLU A C 1
ATOM 1627 O O . GLU A 1 207 ? -14.347 7.744 28.151 1.00 96.38 207 GLU A O 1
ATOM 1632 N N . ILE A 1 208 ? -12.737 8.308 26.681 1.00 97.06 208 ILE A N 1
ATOM 1633 C CA . ILE A 1 208 ? -13.120 9.728 26.639 1.00 97.06 208 ILE A CA 1
ATOM 1634 C C . ILE A 1 208 ? -14.561 9.857 26.159 1.00 97.06 208 ILE A C 1
ATOM 1636 O O . ILE A 1 208 ? -15.393 10.420 26.864 1.00 97.06 208 ILE A O 1
ATOM 1640 N N . ILE A 1 209 ? -14.863 9.310 24.981 1.00 96.81 209 ILE A N 1
ATOM 1641 C CA . ILE A 1 209 ? -16.178 9.476 24.359 1.00 96.81 209 ILE A CA 1
ATOM 1642 C C . ILE A 1 209 ? -17.246 8.812 25.227 1.00 96.81 209 ILE A C 1
ATOM 1644 O O . ILE A 1 209 ? -18.272 9.431 25.505 1.00 96.81 209 ILE A O 1
ATOM 1648 N N . ARG A 1 210 ? -16.972 7.605 25.740 1.00 97.31 210 ARG A N 1
ATOM 1649 C CA . ARG A 1 210 ? -17.872 6.893 26.654 1.00 97.31 210 ARG A CA 1
ATOM 1650 C C . ARG A 1 210 ? -18.229 7.726 27.873 1.00 97.31 210 ARG A C 1
ATOM 1652 O O . ARG A 1 210 ? -19.407 7.945 28.137 1.00 97.31 210 ARG A O 1
ATOM 1659 N N . LYS A 1 211 ? -17.227 8.219 28.603 1.00 97.25 211 LYS A N 1
ATOM 1660 C CA . LYS A 1 211 ? -17.458 8.991 29.829 1.00 97.25 211 LYS A CA 1
ATOM 1661 C C . LYS A 1 211 ? -18.116 10.338 29.550 1.00 97.25 211 LYS A C 1
ATOM 1663 O O . LYS A 1 211 ? -18.965 10.754 30.331 1.00 97.25 211 LYS A O 1
ATOM 1668 N N . SER A 1 212 ? -17.780 10.995 28.439 1.00 97.06 212 SER A N 1
ATOM 1669 C CA . SER A 1 212 ? -18.434 12.241 28.032 1.00 97.06 212 SER A CA 1
ATOM 1670 C C . SER A 1 212 ? -19.918 12.039 27.731 1.00 97.06 212 SER A C 1
ATOM 1672 O O . SER A 1 212 ? -20.744 12.780 28.254 1.00 97.06 212 SER A O 1
ATOM 1674 N N . VAL A 1 213 ? -20.268 11.023 26.938 1.00 96.94 213 VAL A N 1
ATOM 1675 C CA . VAL A 1 213 ? -21.668 10.720 26.599 1.00 96.94 213 VAL A CA 1
ATOM 1676 C C . VAL A 1 213 ? -22.451 10.307 27.843 1.00 96.94 213 VAL A C 1
ATOM 1678 O O . VAL A 1 213 ? -23.548 10.814 28.059 1.00 96.94 213 VAL A O 1
ATOM 1681 N N . LEU A 1 214 ? -21.883 9.460 28.707 1.00 96.69 214 LEU A N 1
ATOM 1682 C CA . LEU A 1 214 ? -22.538 9.079 29.961 1.00 96.69 214 LEU A CA 1
ATOM 1683 C C . LEU A 1 214 ? -22.765 10.277 30.888 1.00 96.69 214 LEU A C 1
ATOM 1685 O O . LEU A 1 214 ? -23.843 10.395 31.458 1.00 96.69 214 LEU A O 1
ATOM 1689 N N . GLY A 1 215 ? -21.811 11.208 30.978 1.00 96.56 215 GLY A N 1
ATOM 1690 C CA . GLY A 1 215 ? -21.996 12.447 31.737 1.00 96.56 215 GLY A CA 1
ATOM 1691 C C . GLY A 1 215 ? -23.096 13.357 31.175 1.00 96.56 215 GLY A C 1
ATOM 1692 O O . GLY A 1 215 ? -23.757 14.057 31.933 1.00 96.56 215 GLY A O 1
ATOM 1693 N N . MET A 1 216 ? -23.334 13.343 29.859 1.00 96.25 216 MET A N 1
ATOM 1694 C CA . MET A 1 216 ? -24.478 14.047 29.265 1.00 96.25 216 MET A CA 1
ATOM 1695 C C . MET A 1 216 ? -25.792 13.339 29.613 1.00 96.25 216 MET A C 1
ATOM 1697 O O . MET A 1 216 ? -26.741 13.976 30.071 1.00 96.25 216 MET A O 1
ATOM 1701 N N . ILE A 1 217 ? -25.831 12.014 29.446 1.00 96.12 217 ILE A N 1
ATOM 1702 C CA . ILE A 1 217 ? -27.014 11.184 29.701 1.00 96.12 217 ILE A CA 1
ATOM 1703 C C . ILE A 1 217 ? -27.430 11.231 31.178 1.00 96.12 217 ILE A C 1
ATOM 1705 O O . ILE A 1 217 ? -28.624 11.289 31.458 1.00 96.12 217 ILE A O 1
ATOM 1709 N N . SER A 1 218 ? -26.481 11.304 32.119 1.00 95.88 218 SER A N 1
ATOM 1710 C CA . SER A 1 218 ? -26.776 11.372 33.560 1.00 95.88 218 SER A CA 1
ATOM 1711 C C . SER A 1 218 ? -27.547 12.622 33.987 1.00 95.88 218 SER A C 1
ATOM 1713 O O . SER A 1 218 ? -28.039 12.685 35.108 1.00 95.88 218 SER A O 1
ATOM 1715 N N . THR A 1 219 ? -27.620 13.648 33.134 1.00 96.19 219 THR A N 1
ATOM 1716 C CA . THR A 1 219 ? -28.380 14.879 33.416 1.00 96.19 219 THR A CA 1
ATOM 1717 C C . THR A 1 219 ? -29.831 14.813 32.936 1.00 96.19 219 THR A C 1
ATOM 1719 O O . THR A 1 219 ? -30.620 15.715 33.223 1.00 96.19 219 THR A O 1
ATOM 1722 N N . LEU A 1 220 ? -30.201 13.763 32.198 1.00 96.81 220 LEU A N 1
ATOM 1723 C CA . LEU A 1 220 ? -31.528 13.624 31.615 1.00 96.81 220 LEU A CA 1
ATOM 1724 C C . LEU A 1 220 ? -32.545 13.150 32.656 1.00 96.81 220 LEU A C 1
ATOM 1726 O O . LEU A 1 220 ? -32.302 12.244 33.452 1.00 96.81 220 LEU A O 1
ATOM 1730 N N . LYS A 1 221 ? -33.735 13.755 32.627 1.00 96.38 221 LYS A N 1
ATOM 1731 C CA . LYS A 1 221 ? -34.822 13.396 33.539 1.00 96.38 221 LYS A CA 1
ATOM 1732 C C . LYS A 1 221 ? -35.297 11.965 33.271 1.00 96.38 221 LYS A C 1
ATOM 1734 O O . LYS A 1 221 ? -35.691 11.650 32.153 1.00 96.38 221 LYS A O 1
ATOM 1739 N N . GLY A 1 222 ? -35.348 11.151 34.325 1.00 95.25 222 GLY A N 1
ATOM 1740 C CA . GLY A 1 222 ? -35.853 9.776 34.260 1.00 95.25 222 GLY A CA 1
ATOM 1741 C C . GLY A 1 222 ? -34.851 8.760 33.709 1.00 95.25 222 GLY A C 1
ATOM 1742 O O . GLY A 1 222 ? -35.270 7.678 33.311 1.00 95.25 222 GLY A O 1
ATOM 1743 N N . VAL A 1 223 ? -33.560 9.102 33.667 1.00 95.12 223 VAL A N 1
ATOM 1744 C CA . VAL A 1 223 ? -32.490 8.186 33.260 1.00 95.12 223 VAL A CA 1
ATOM 1745 C C . VAL A 1 223 ? -31.596 7.869 34.458 1.00 95.12 223 VAL A C 1
ATOM 1747 O O . VAL A 1 223 ? -31.126 8.778 35.137 1.00 95.12 223 VAL A O 1
ATOM 1750 N N . GLU A 1 224 ? -31.346 6.582 34.693 1.00 93.12 224 GLU A N 1
ATOM 1751 C CA . GLU A 1 224 ? -30.411 6.073 35.702 1.00 93.12 224 GLU A CA 1
ATOM 1752 C C . GLU A 1 224 ? -29.249 5.363 34.997 1.00 93.12 224 GLU A C 1
ATOM 1754 O O . GLU A 1 224 ? -29.474 4.609 34.048 1.00 93.12 224 GLU A O 1
ATOM 1759 N N . ILE A 1 225 ? -28.014 5.634 35.431 1.00 94.56 225 ILE A N 1
ATOM 1760 C CA . ILE A 1 225 ? -26.797 4.999 34.908 1.00 94.56 225 ILE A CA 1
ATOM 1761 C C . ILE A 1 225 ? -25.832 4.647 36.049 1.00 94.56 225 ILE A C 1
ATOM 1763 O O . ILE A 1 225 ? -25.674 5.410 37.002 1.00 94.56 225 ILE A O 1
ATOM 1767 N N . ASP A 1 226 ? -25.131 3.530 35.894 1.00 92.31 226 ASP A N 1
ATOM 1768 C CA . ASP A 1 226 ? -24.123 2.981 36.804 1.00 92.31 226 ASP A CA 1
ATOM 1769 C C . ASP A 1 226 ? -22.688 3.380 36.406 1.00 92.31 226 ASP A C 1
ATOM 1771 O O . ASP A 1 226 ? -21.726 3.150 37.143 1.00 92.31 226 ASP A O 1
ATOM 1775 N N . GLY A 1 227 ? -22.504 3.945 35.209 1.00 89.00 227 GLY A N 1
ATOM 1776 C CA . GLY A 1 227 ? -21.211 4.398 34.687 1.00 89.00 227 GLY A CA 1
ATOM 1777 C C . GLY A 1 227 ? -20.373 3.301 34.015 1.00 89.00 227 GLY A C 1
ATOM 1778 O O . GLY A 1 227 ? -19.270 3.577 33.518 1.00 89.00 227 GLY A O 1
ATOM 1779 N N . ASN A 1 228 ? -20.878 2.067 33.959 1.00 91.88 228 ASN A N 1
ATOM 1780 C CA . ASN A 1 228 ? -20.223 0.902 33.351 1.00 91.88 228 ASN A CA 1
ATOM 1781 C C . ASN A 1 228 ? -20.773 0.516 31.975 1.00 91.88 228 ASN A C 1
ATOM 1783 O O . ASN A 1 228 ? -20.237 -0.412 31.356 1.00 91.88 228 ASN A O 1
ATOM 1787 N N . GLU A 1 229 ? -21.790 1.228 31.505 1.00 95.62 229 GLU A N 1
ATOM 1788 C CA . GLU A 1 229 ? -22.490 0.985 30.254 1.00 95.62 229 GLU A CA 1
ATOM 1789 C C . GLU A 1 229 ? -21.550 1.117 29.059 1.00 95.62 229 GLU A C 1
ATOM 1791 O O . GLU A 1 229 ? -20.602 1.919 29.050 1.00 95.62 229 GLU A O 1
ATOM 1796 N N . ALA A 1 230 ? -21.847 0.322 28.035 1.00 96.50 230 ALA A N 1
ATOM 1797 C CA . ALA A 1 230 ? -21.291 0.502 26.710 1.00 96.50 230 ALA A CA 1
ATOM 1798 C C . ALA A 1 230 ? -22.144 1.495 25.915 1.00 96.50 230 ALA A C 1
ATOM 1800 O O . ALA A 1 230 ? -23.364 1.534 26.066 1.00 96.50 230 ALA A O 1
ATOM 1801 N N . ILE A 1 231 ? -21.497 2.269 25.048 1.00 96.81 231 ILE A N 1
ATOM 1802 C CA . ILE A 1 231 ? -22.161 3.220 24.160 1.00 96.81 231 ILE A CA 1
ATOM 1803 C C . ILE A 1 231 ? -21.945 2.844 22.694 1.00 96.81 231 ILE A C 1
ATOM 1805 O O . ILE A 1 231 ? -20.877 2.364 22.301 1.00 96.81 231 ILE A O 1
ATOM 1809 N N . GLU A 1 232 ? -22.952 3.129 21.877 1.00 96.81 232 GLU A N 1
ATOM 1810 C CA . GLU A 1 232 ? -22.852 3.144 20.422 1.00 96.81 232 GLU A CA 1
ATOM 1811 C C . GLU A 1 232 ? -23.249 4.536 19.924 1.00 96.81 232 GLU A C 1
ATOM 1813 O O . GLU A 1 232 ? -24.345 5.018 20.201 1.00 96.81 232 GLU A O 1
ATOM 1818 N N . VAL A 1 233 ? -22.346 5.187 19.192 1.00 95.44 233 VAL A N 1
ATOM 1819 C CA . VAL A 1 233 ? -22.605 6.451 18.500 1.00 95.44 233 VAL A CA 1
ATOM 1820 C C . VAL A 1 233 ? -22.708 6.150 17.016 1.00 95.44 233 VAL A C 1
ATOM 1822 O O . VAL A 1 233 ? -21.739 5.696 16.403 1.00 95.44 233 VAL A O 1
ATOM 1825 N N . ARG A 1 234 ? -23.876 6.411 16.431 1.00 96.06 234 ARG A N 1
ATOM 1826 C CA . ARG A 1 234 ? -24.163 6.122 15.026 1.00 96.06 234 ARG A CA 1
ATOM 1827 C C . ARG A 1 234 ? -24.659 7.366 14.306 1.00 96.06 234 ARG A C 1
ATOM 1829 O O . ARG A 1 234 ? -25.541 8.061 14.801 1.00 96.06 234 ARG A O 1
ATOM 1836 N N . THR A 1 235 ? -24.114 7.622 13.122 1.00 93.38 235 THR A N 1
ATOM 1837 C CA . THR A 1 235 ? -24.629 8.649 12.207 1.00 93.38 235 THR A CA 1
ATOM 1838 C C . THR A 1 235 ? -25.393 7.992 11.063 1.00 93.38 235 THR A C 1
ATOM 1840 O O . THR A 1 235 ? -24.875 7.056 10.449 1.00 93.38 235 THR A O 1
ATOM 1843 N N . HIS A 1 236 ? -26.572 8.520 10.742 1.00 86.75 236 HIS A N 1
ATOM 1844 C CA . HIS A 1 236 ? -27.361 8.147 9.567 1.00 86.75 236 HIS A CA 1
ATOM 1845 C C . HIS A 1 236 ? -27.311 9.280 8.532 1.00 86.75 236 HIS A C 1
ATOM 1847 O O . HIS A 1 236 ? -27.179 10.444 8.917 1.00 86.75 236 HIS A O 1
ATOM 1853 N N . GLN A 1 237 ? -27.372 8.929 7.245 1.00 69.06 237 GLN A N 1
ATOM 1854 C CA . GLN A 1 237 ? -27.572 9.878 6.145 1.00 69.06 237 GLN A CA 1
ATOM 1855 C C . GLN A 1 237 ? -29.045 9.937 5.760 1.00 69.06 237 GLN A C 1
ATOM 1857 O O . GLN A 1 237 ? -29.698 8.872 5.829 1.00 69.06 237 GLN A O 1
#

Radius of gyration: 24.35 Å; chains: 1; bounding box: 65×38×66 Å